Protein AF-0000000087714282 (afdb_homodimer)

Structure (mmCIF, N/CA/C/O backbone):
data_AF-000000008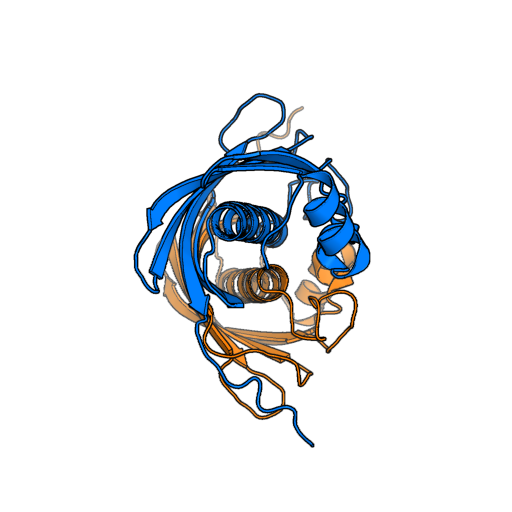7714282-model_v1
#
loop_
_entity.id
_entity.type
_entity.pdbx_description
1 polymer Esterase
#
loop_
_atom_site.group_PDB
_atom_site.id
_atom_site.type_symbol
_atom_site.label_atom_id
_atom_site.label_alt_id
_atom_site.label_comp_id
_atom_site.label_asym_id
_atom_site.label_entity_id
_atom_site.label_seq_id
_atom_site.pdbx_PDB_ins_code
_atom_site.Cartn_x
_atom_site.Cartn_y
_atom_site.Cartn_z
_atom_site.occupancy
_atom_site.B_iso_or_equiv
_atom_site.auth_seq_id
_atom_site.auth_comp_id
_atom_site.auth_asym_id
_atom_site.auth_atom_id
_atom_site.pdbx_PDB_model_num
ATOM 1 N N . MET A 1 1 ? -6.723 19.312 10.914 1 52.38 1 MET A N 1
ATOM 2 C CA . MET A 1 1 ? -5.867 19.172 12.094 1 52.38 1 MET A CA 1
ATOM 3 C C . MET A 1 1 ? -4.547 19.906 11.898 1 52.38 1 MET A C 1
ATOM 5 O O . MET A 1 1 ? -3.875 19.734 10.875 1 52.38 1 MET A O 1
ATOM 9 N N . ARG A 1 2 ? -4.453 21.094 12.344 1 63.44 2 ARG A N 1
ATOM 10 C CA . ARG A 1 2 ? -3.227 21.875 12.188 1 63.44 2 ARG A CA 1
ATOM 11 C C . ARG A 1 2 ? -2.154 21.406 13.164 1 63.44 2 ARG A C 1
ATOM 13 O O . ARG A 1 2 ? -2.348 21.484 14.383 1 63.44 2 ARG A O 1
ATOM 20 N N . PHE A 1 3 ? -1.241 20.656 12.672 1 72.88 3 PHE A N 1
ATOM 21 C CA . PHE A 1 3 ? -0.109 20.266 13.5 1 72.88 3 PHE A CA 1
ATOM 22 C C . PHE A 1 3 ? 0.862 21.422 13.68 1 72.88 3 PHE A C 1
ATOM 24 O O . PHE A 1 3 ? 1.108 22.188 12.742 1 72.88 3 PHE A O 1
ATOM 31 N N . GLN A 1 4 ? 1.255 21.688 14.891 1 73 4 GLN A N 1
ATOM 32 C CA . GLN A 1 4 ? 2.105 22.828 15.211 1 73 4 GLN A CA 1
ATOM 33 C C . GLN A 1 4 ? 3.578 22.5 15 1 73 4 GLN A C 1
ATOM 35 O O . GLN A 1 4 ? 4.41 23.391 14.836 1 73 4 GLN A O 1
ATOM 40 N N . SER A 1 5 ? 3.844 21.25 15.195 1 84 5 SER A N 1
ATOM 41 C CA . SER A 1 5 ? 5.238 20.844 15.062 1 84 5 SER A CA 1
ATOM 42 C C . SER A 1 5 ? 5.352 19.438 14.484 1 84 5 SER A C 1
ATOM 44 O O . SER A 1 5 ? 4.379 18.672 14.492 1 84 5 SER A O 1
ATOM 46 N N . LEU A 1 6 ? 6.559 19.203 13.961 1 90.44 6 LEU A N 1
ATOM 47 C CA . LEU A 1 6 ? 6.91 17.859 13.508 1 90.44 6 LEU A CA 1
ATOM 48 C C . LEU A 1 6 ? 6.703 16.844 14.609 1 90.44 6 LEU A C 1
ATOM 50 O O . LEU A 1 6 ? 6.184 15.75 14.367 1 90.44 6 LEU A O 1
ATOM 54 N N . HIS A 1 7 ? 7.031 17.219 15.781 1 91.56 7 HIS A N 1
ATOM 55 C CA . HIS A 1 7 ? 6.922 16.328 16.938 1 91.56 7 HIS A CA 1
ATOM 56 C C . HIS A 1 7 ? 5.465 15.984 17.219 1 91.56 7 HIS A C 1
ATOM 58 O O . HIS A 1 7 ? 5.152 14.852 17.578 1 91.56 7 HIS A O 1
ATOM 64 N N . GLU A 1 8 ? 4.621 16.906 17.062 1 91.75 8 GLU A N 1
ATOM 65 C CA . GLU A 1 8 ? 3.199 16.688 17.312 1 91.75 8 GLU A CA 1
ATOM 66 C C . GLU A 1 8 ? 2.619 15.664 16.344 1 91.75 8 GLU A C 1
ATOM 68 O O . GLU A 1 8 ? 1.896 14.75 16.75 1 91.75 8 GLU A O 1
ATOM 73 N N . ILE A 1 9 ? 3.008 15.812 15.102 1 93.75 9 ILE A N 1
ATOM 74 C CA . ILE A 1 9 ? 2.48 14.883 14.109 1 93.75 9 ILE A CA 1
ATOM 75 C C . ILE A 1 9 ? 3.096 13.5 14.328 1 93.75 9 ILE A C 1
ATOM 77 O O . ILE A 1 9 ? 2.406 12.484 14.219 1 93.75 9 ILE A O 1
ATOM 81 N N . GLN A 1 10 ? 4.316 13.461 14.648 1 96.62 10 GLN A N 1
ATOM 82 C CA . GLN A 1 10 ? 5 12.211 14.953 1 96.62 10 GLN A CA 1
ATOM 83 C C . GLN A 1 10 ? 4.293 11.461 16.078 1 96.62 10 GLN A C 1
ATOM 85 O O . GLN A 1 10 ? 3.969 10.281 15.945 1 96.62 10 GLN A O 1
ATOM 90 N N . SER A 1 11 ? 4.043 12.188 17.156 1 95.31 11 SER A N 1
ATOM 91 C CA . SER A 1 11 ? 3.396 11.586 18.328 1 95.31 11 SER A CA 1
ATOM 92 C C . SER A 1 11 ? 1.97 11.156 18 1 95.31 11 SER A C 1
ATOM 94 O O . SER A 1 11 ? 1.526 10.086 18.438 1 95.31 11 SER A O 1
ATOM 96 N N . TYR A 1 12 ? 1.342 12.031 17.281 1 94.31 12 TYR A N 1
ATOM 97 C CA . TYR A 1 12 ? -0.034 11.75 16.891 1 94.31 12 TYR A CA 1
ATOM 98 C C . TYR A 1 12 ? -0.126 10.438 16.125 1 94.31 12 TYR A C 1
ATOM 100 O O . TYR A 1 12 ? -0.95 9.578 16.453 1 94.31 12 TYR A O 1
ATOM 108 N N . LEU A 1 13 ? 0.752 10.234 15.172 1 96.44 13 LEU A N 1
ATOM 109 C CA . LEU A 1 13 ? 0.741 9.031 14.344 1 96.44 13 LEU A CA 1
ATOM 110 C C . LEU A 1 13 ? 1.25 7.824 15.133 1 96.44 13 LEU A C 1
ATOM 112 O O . LEU A 1 13 ? 0.664 6.742 15.062 1 96.44 13 LEU A O 1
ATOM 116 N N . GLU A 1 14 ? 2.256 8.008 15.891 1 96.25 14 GLU A N 1
ATOM 117 C CA . GLU A 1 14 ? 2.83 6.918 16.672 1 96.25 14 GLU A CA 1
ATOM 118 C C . GLU A 1 14 ? 1.824 6.371 17.688 1 96.25 14 GLU A C 1
ATOM 120 O O . GLU A 1 14 ? 1.733 5.16 17.891 1 96.25 14 GLU A O 1
ATOM 125 N N . GLU A 1 15 ? 1.079 7.219 18.219 1 94.56 15 GLU A N 1
ATOM 126 C CA . GLU A 1 15 ? 0.129 6.816 19.25 1 94.56 15 GLU A CA 1
ATOM 127 C C . GLU A 1 15 ? -1.16 6.281 18.641 1 94.56 15 GLU A C 1
ATOM 129 O O . GLU A 1 15 ? -1.765 5.348 19.172 1 94.56 15 GLU A O 1
ATOM 134 N N . GLY A 1 16 ? -1.522 6.824 17.547 1 94.94 16 GLY A N 1
ATOM 135 C CA . GLY A 1 16 ? -2.865 6.562 17.062 1 94.94 16 GLY A CA 1
ATOM 136 C C . GLY A 1 16 ? -2.895 5.566 15.914 1 94.94 16 GLY A C 1
ATOM 137 O O . GLY A 1 16 ? -3.959 5.062 15.547 1 94.94 16 GLY A O 1
ATOM 138 N N . ASP A 1 17 ? -1.75 5.266 15.367 1 97.69 17 ASP A N 1
ATOM 139 C CA . ASP A 1 17 ? -1.72 4.449 14.156 1 97.69 17 ASP A CA 1
ATOM 140 C C . ASP A 1 17 ? -0.774 3.26 14.32 1 97.69 17 ASP A C 1
ATOM 142 O O . ASP A 1 17 ? 0.441 3.402 14.18 1 97.69 17 ASP A O 1
ATOM 146 N N . PRO A 1 18 ? -1.291 2.049 14.531 1 98.12 18 PRO A N 1
ATOM 147 C CA . PRO A 1 18 ? -0.452 0.867 14.75 1 98.12 18 PRO A CA 1
ATOM 148 C C . PRO A 1 18 ? 0.45 0.56 13.555 1 98.12 18 PRO A C 1
ATOM 150 O O . PRO A 1 18 ? 1.56 0.051 13.727 1 98.12 18 PRO A O 1
ATOM 153 N N . VAL A 1 19 ? -0.007 0.844 12.383 1 98.5 19 VAL A N 1
ATOM 154 C CA . VAL A 1 19 ? 0.791 0.583 11.188 1 98.5 19 VAL A CA 1
ATOM 155 C C . VAL A 1 19 ? 2.018 1.493 11.18 1 98.5 19 VAL A C 1
ATOM 157 O O . VAL A 1 19 ? 3.131 1.041 10.906 1 98.5 19 VAL A O 1
ATOM 160 N N . PHE A 1 20 ? 1.812 2.74 11.477 1 98.69 20 PHE A N 1
ATOM 161 C CA . PHE A 1 20 ? 2.918 3.684 11.57 1 98.69 20 PHE A CA 1
ATOM 162 C C . PHE A 1 20 ? 3.938 3.223 12.602 1 98.69 20 PHE A C 1
ATOM 164 O O . PHE A 1 20 ? 5.145 3.293 12.367 1 98.69 20 PHE A O 1
ATOM 171 N N . ARG A 1 21 ? 3.453 2.727 13.688 1 97.75 21 ARG A N 1
ATOM 172 C CA . ARG A 1 21 ? 4.312 2.209 14.75 1 97.75 21 ARG A CA 1
ATOM 173 C C . ARG A 1 21 ? 5.082 0.98 14.281 1 97.75 21 ARG A C 1
ATOM 175 O O . ARG A 1 21 ? 6.281 0.852 14.539 1 97.75 21 ARG A O 1
ATOM 182 N N . MET A 1 22 ? 4.422 0.17 13.609 1 97.69 22 MET A N 1
ATOM 183 C CA . MET A 1 22 ? 5.047 -1.047 13.102 1 97.69 22 MET A CA 1
ATOM 184 C C . MET A 1 22 ? 6.203 -0.714 12.164 1 97.69 22 MET A C 1
ATOM 186 O O . MET A 1 22 ? 7.234 -1.384 12.18 1 97.69 22 MET A O 1
ATOM 190 N N . LEU A 1 23 ? 6.066 0.353 11.422 1 98.56 23 LEU A N 1
ATOM 191 C CA . LEU A 1 23 ? 7.098 0.766 10.477 1 98.56 23 LEU A CA 1
ATOM 192 C C . LEU A 1 23 ? 8.281 1.392 11.195 1 98.56 23 LEU A C 1
ATOM 194 O O . LEU A 1 23 ? 9.375 1.509 10.633 1 98.56 23 LEU A O 1
ATOM 198 N N . GLU A 1 24 ? 8.023 1.815 12.43 1 98.5 24 GLU A N 1
ATOM 199 C CA . GLU A 1 24 ? 9 2.615 13.164 1 98.5 24 GLU A CA 1
ATOM 200 C C . GLU A 1 24 ? 9.43 3.836 12.352 1 98.5 24 GLU A C 1
ATOM 202 O O . GLU A 1 24 ? 10.625 4.145 12.266 1 98.5 24 GLU A O 1
ATOM 207 N N . ALA A 1 25 ? 8.469 4.422 11.734 1 98.75 25 ALA A N 1
ATOM 208 C CA . ALA A 1 25 ? 8.695 5.566 10.852 1 98.75 25 ALA A CA 1
ATOM 209 C C . ALA A 1 25 ? 9.055 6.812 11.648 1 98.75 25 ALA A C 1
ATOM 211 O O . ALA A 1 25 ? 8.531 7.027 12.75 1 98.75 25 ALA A O 1
ATOM 212 N N . LYS A 1 26 ? 9.914 7.59 11.078 1 98.75 26 LYS A N 1
ATOM 213 C CA . LYS A 1 26 ? 10.289 8.883 11.641 1 98.75 26 LYS A CA 1
ATOM 214 C C . LYS A 1 26 ? 10.102 10 10.625 1 98.75 26 LYS A C 1
ATOM 216 O O . LYS A 1 26 ? 10.633 9.938 9.516 1 98.75 26 LYS A O 1
ATOM 221 N N . ILE A 1 27 ? 9.367 10.961 11.07 1 98.62 27 ILE A N 1
ATOM 222 C CA . ILE A 1 27 ? 9.25 12.156 10.242 1 98.62 27 ILE A CA 1
ATOM 223 C C . ILE A 1 27 ? 10.492 13.031 10.414 1 98.62 27 ILE A C 1
ATOM 225 O O . ILE A 1 27 ? 10.773 13.516 11.508 1 98.62 27 ILE A O 1
ATOM 229 N N . ARG A 1 28 ? 11.188 13.211 9.297 1 98.5 28 ARG A N 1
ATOM 230 C CA . ARG A 1 28 ? 12.461 13.922 9.359 1 98.5 28 ARG A CA 1
ATOM 231 C C . ARG A 1 28 ? 12.305 15.383 8.945 1 98.5 28 ARG A C 1
ATOM 233 O O . ARG A 1 28 ? 13.141 16.219 9.266 1 98.5 28 ARG A O 1
ATOM 240 N N . GLY A 1 29 ? 11.25 15.656 8.219 1 97.5 29 GLY A N 1
ATOM 241 C CA . GLY A 1 29 ? 10.992 17.016 7.781 1 97.5 29 GLY A CA 1
ATOM 242 C C . GLY A 1 29 ? 9.57 17.234 7.297 1 97.5 29 GLY A C 1
ATOM 243 O O . GLY A 1 29 ? 8.977 16.328 6.688 1 97.5 29 GLY A O 1
ATOM 244 N N . ILE A 1 30 ? 9.094 18.344 7.629 1 96.44 30 ILE A N 1
ATOM 245 C CA . ILE A 1 30 ? 7.801 18.812 7.137 1 96.44 30 ILE A CA 1
ATOM 246 C C . ILE A 1 30 ? 7.848 20.312 6.895 1 96.44 30 ILE A C 1
ATOM 248 O O . ILE A 1 30 ? 8.273 21.078 7.77 1 96.44 30 ILE A O 1
ATOM 252 N N . LYS A 1 31 ? 7.496 20.703 5.645 1 93.44 31 LYS A N 1
ATOM 253 C CA . LYS A 1 31 ? 7.469 22.141 5.363 1 93.44 31 LYS A CA 1
ATOM 254 C C . LYS A 1 31 ? 6.57 22.453 4.172 1 93.44 31 LYS A C 1
ATOM 256 O O . LYS A 1 31 ? 6.852 22.016 3.049 1 93.44 31 LYS A O 1
ATOM 261 N N . ASP A 1 32 ? 5.543 23.266 4.328 1 93.31 32 ASP A N 1
ATOM 262 C CA . ASP A 1 32 ? 4.656 23.875 3.336 1 93.31 32 ASP A CA 1
ATOM 263 C C . ASP A 1 32 ? 4.445 22.938 2.148 1 93.31 32 ASP A C 1
ATOM 265 O O . ASP A 1 32 ? 4.691 23.312 1.002 1 93.31 32 ASP A O 1
ATOM 269 N N . GLY A 1 33 ? 4.004 21.781 2.375 1 96.75 33 GLY A N 1
ATOM 270 C CA . GLY A 1 33 ? 3.613 20.875 1.299 1 96.75 33 GLY A CA 1
ATOM 271 C C . GLY A 1 33 ? 4.672 19.844 0.976 1 96.75 33 GLY A C 1
ATOM 272 O O . GLY A 1 33 ? 4.605 19.188 -0.063 1 96.75 33 GLY A O 1
ATOM 273 N N . GLU A 1 34 ? 5.68 19.797 1.807 1 98.19 34 GLU A N 1
ATOM 274 C CA . GLU A 1 34 ? 6.73 18.781 1.653 1 98.19 34 GLU A CA 1
ATOM 275 C C . GLU A 1 34 ? 6.914 17.984 2.938 1 98.19 34 GLU A C 1
ATOM 277 O O . GLU A 1 34 ? 6.77 18.516 4.039 1 98.19 34 GLU A O 1
ATOM 282 N N . ALA A 1 35 ? 7.223 16.688 2.74 1 98.56 35 ALA A N 1
ATOM 283 C CA . ALA A 1 35 ? 7.496 15.828 3.887 1 98.56 35 ALA A CA 1
ATOM 284 C C . ALA A 1 35 ? 8.578 14.805 3.559 1 98.56 35 ALA A C 1
ATOM 286 O O . ALA A 1 35 ? 8.719 14.391 2.406 1 98.56 35 ALA A O 1
ATOM 287 N N . VAL A 1 36 ? 9.352 14.5 4.574 1 98.88 36 VAL A N 1
ATOM 288 C CA . VAL A 1 36 ? 10.344 13.438 4.496 1 98.88 36 VAL A CA 1
ATOM 289 C C . VAL A 1 36 ? 10.141 12.453 5.645 1 98.88 36 VAL A C 1
ATOM 291 O O . VAL A 1 36 ? 10.117 12.844 6.812 1 98.88 36 VAL A O 1
ATOM 294 N N . VAL A 1 37 ? 9.977 11.188 5.309 1 98.88 37 VAL A N 1
ATOM 295 C CA . VAL A 1 37 ? 9.805 10.117 6.285 1 98.88 37 VAL A CA 1
ATOM 296 C C . VAL A 1 37 ? 10.906 9.07 6.105 1 98.88 37 VAL A C 1
ATOM 298 O O . VAL A 1 37 ? 11.242 8.703 4.977 1 98.88 37 VAL A O 1
ATOM 301 N N . GLU A 1 38 ? 11.469 8.703 7.184 1 98.94 38 GLU A N 1
ATOM 302 C CA . GLU A 1 38 ? 12.492 7.656 7.191 1 98.94 38 GLU A CA 1
ATOM 303 C C . GLU A 1 38 ? 11.984 6.391 7.871 1 98.94 38 GLU A C 1
ATOM 305 O O . GLU A 1 38 ? 11.328 6.457 8.914 1 98.94 38 GLU A O 1
ATOM 310 N N . VAL A 1 39 ? 12.273 5.258 7.262 1 98.94 39 VAL A N 1
ATOM 311 C CA . VAL A 1 39 ? 11.891 3.955 7.801 1 98.94 39 VAL A CA 1
ATOM 312 C C . VAL A 1 39 ? 13.109 3.035 7.836 1 98.94 39 VAL A C 1
ATOM 314 O O . VAL A 1 39 ? 13.828 2.904 6.84 1 98.94 39 VAL A O 1
ATOM 317 N N . PRO A 1 40 ? 13.367 2.406 8.961 1 98.88 40 PRO A N 1
ATOM 318 C CA . PRO A 1 40 ? 14.492 1.47 9.023 1 98.88 40 PRO A CA 1
ATOM 319 C C . PRO A 1 40 ? 14.211 0.165 8.281 1 98.88 40 PRO A C 1
ATOM 321 O O . PRO A 1 40 ? 13.055 -0.179 8.039 1 98.88 40 PRO A O 1
ATOM 324 N N . TYR A 1 41 ? 15.32 -0.461 7.84 1 98.56 41 TYR A N 1
ATOM 325 C CA . TYR A 1 41 ? 15.164 -1.839 7.391 1 98.56 41 TYR A CA 1
ATOM 326 C C . TYR A 1 41 ? 14.797 -2.756 8.547 1 98.56 41 TYR A C 1
ATOM 328 O O . TYR A 1 41 ? 15.445 -2.736 9.594 1 98.56 41 TYR A O 1
ATOM 336 N N . LYS A 1 42 ? 13.789 -3.533 8.336 1 97.56 42 LYS A N 1
ATOM 337 C CA . LYS A 1 42 ? 13.367 -4.574 9.273 1 97.56 42 LYS A CA 1
ATOM 338 C C . LYS A 1 42 ? 12.812 -5.789 8.531 1 97.56 42 LYS A C 1
ATOM 340 O O . LYS A 1 42 ? 12.062 -5.641 7.566 1 97.56 42 LYS A O 1
ATOM 345 N N . PHE A 1 43 ? 13.156 -6.887 9.047 1 97.25 43 PHE A N 1
ATOM 346 C CA . PHE A 1 43 ? 12.727 -8.141 8.43 1 97.25 43 PHE A CA 1
ATOM 347 C C . PHE A 1 43 ? 11.203 -8.203 8.344 1 97.25 43 PHE A C 1
ATOM 349 O O . PHE A 1 43 ? 10.656 -8.711 7.367 1 97.25 43 PHE A O 1
ATOM 356 N N . GLU A 1 44 ? 10.531 -7.605 9.297 1 97.56 44 GLU A N 1
ATOM 357 C CA . GLU A 1 44 ? 9.086 -7.707 9.453 1 97.56 44 GLU A CA 1
ATOM 358 C C . GLU A 1 44 ? 8.352 -7.035 8.297 1 97.56 44 GLU A C 1
ATOM 360 O O . GLU A 1 44 ? 7.156 -7.27 8.094 1 97.56 44 GLU A O 1
ATOM 365 N N . ILE A 1 45 ? 9.078 -6.176 7.574 1 98.38 45 ILE A N 1
ATOM 366 C CA . ILE A 1 45 ? 8.383 -5.457 6.508 1 98.38 45 ILE A CA 1
ATOM 367 C C . ILE A 1 45 ? 8.953 -5.879 5.152 1 98.38 45 ILE A C 1
ATOM 369 O O . ILE A 1 45 ? 8.828 -5.148 4.168 1 98.38 45 ILE A O 1
ATOM 373 N N . THR A 1 46 ? 9.617 -7.062 5.086 1 98.06 46 THR A N 1
ATOM 374 C CA . THR A 1 46 ? 10.211 -7.566 3.852 1 98.06 46 THR A CA 1
ATOM 375 C C . THR A 1 46 ? 9.398 -8.727 3.295 1 98.06 46 THR A C 1
ATOM 377 O O . THR A 1 46 ? 8.492 -9.242 3.967 1 98.06 46 THR A O 1
ATOM 380 N N . ARG A 1 47 ? 9.633 -9.008 2.068 1 96 47 ARG A N 1
ATOM 381 C CA . ARG A 1 47 ? 9.195 -10.258 1.449 1 96 47 ARG A CA 1
ATOM 382 C C . ARG A 1 47 ? 10.352 -11.25 1.348 1 96 47 ARG A C 1
ATOM 384 O O . ARG A 1 47 ? 11.445 -10.992 1.849 1 96 47 ARG A O 1
ATOM 391 N N . ARG A 1 48 ? 10.039 -12.422 0.851 1 90.88 48 ARG A N 1
ATOM 392 C CA . ARG A 1 48 ? 11.062 -13.453 0.689 1 90.88 48 ARG A CA 1
ATOM 393 C C . ARG A 1 48 ? 12.289 -12.898 -0.02 1 90.88 48 ARG A C 1
ATOM 395 O O . ARG A 1 48 ? 12.172 -12.164 -1 1 90.88 48 ARG A O 1
ATOM 402 N N . GLY A 1 49 ? 13.469 -13.188 0.483 1 92.75 49 GLY A N 1
ATOM 403 C CA . GLY A 1 49 ? 14.711 -12.695 -0.079 1 92.75 49 GLY A CA 1
ATOM 404 C C . GLY A 1 49 ? 15.211 -11.438 0.601 1 92.75 49 GLY A C 1
ATOM 405 O O . GLY A 1 49 ? 16.281 -10.922 0.263 1 92.75 49 GLY A O 1
ATOM 406 N N . GLY A 1 50 ? 14.445 -10.938 1.513 1 96.06 50 GLY A N 1
ATOM 407 C CA . GLY A 1 50 ? 14.898 -9.805 2.301 1 96.06 50 GLY A CA 1
ATOM 408 C C . GLY A 1 50 ? 14.695 -8.477 1.601 1 96.06 50 GLY A C 1
ATOM 409 O O . GLY A 1 50 ? 15.305 -7.473 1.97 1 96.06 50 GLY A O 1
ATOM 410 N N . VAL A 1 51 ? 13.891 -8.531 0.607 1 97.25 51 VAL A N 1
ATOM 411 C CA . VAL A 1 51 ? 13.562 -7.309 -0.125 1 97.25 51 VAL A CA 1
ATOM 412 C C . VAL A 1 51 ? 12.336 -6.648 0.491 1 97.25 51 VAL A C 1
ATOM 414 O O . VAL A 1 51 ? 11.422 -7.332 0.962 1 97.25 51 VAL A O 1
ATOM 417 N N . LEU A 1 52 ? 12.344 -5.309 0.499 1 98.38 52 LEU A N 1
ATOM 418 C CA . LEU A 1 52 ? 11.188 -4.602 1.042 1 98.38 52 LEU A CA 1
ATOM 419 C C . LEU A 1 52 ? 9.906 -5.035 0.337 1 98.38 52 LEU A C 1
ATOM 421 O O . LEU A 1 52 ? 9.883 -5.16 -0.89 1 98.38 52 LEU A O 1
ATOM 425 N N . ASN A 1 53 ? 8.906 -5.301 1.083 1 98.56 53 ASN A N 1
ATOM 426 C CA . ASN A 1 53 ? 7.602 -5.703 0.566 1 98.56 53 ASN A CA 1
ATOM 427 C C . ASN A 1 53 ? 6.938 -4.578 -0.219 1 98.56 53 ASN A C 1
ATOM 429 O O . ASN A 1 53 ? 6.949 -3.422 0.213 1 98.56 53 ASN A O 1
ATOM 433 N N . GLY A 1 54 ? 6.348 -4.871 -1.361 1 98.56 54 GLY A N 1
ATOM 434 C CA . GLY A 1 54 ? 5.703 -3.863 -2.188 1 98.56 54 GLY A CA 1
ATOM 435 C C . GLY A 1 54 ? 4.594 -3.123 -1.467 1 98.56 54 GLY A C 1
ATOM 436 O O . GLY A 1 54 ? 4.445 -1.909 -1.625 1 98.56 54 GLY A O 1
ATOM 437 N N . GLY A 1 55 ? 3.797 -3.84 -0.735 1 98.75 55 GLY A N 1
ATOM 438 C CA . GLY A 1 55 ? 2.754 -3.223 0.068 1 98.75 55 GLY A CA 1
ATOM 439 C C . GLY A 1 55 ? 3.293 -2.252 1.103 1 98.75 55 GLY A C 1
ATOM 440 O O . GLY A 1 55 ? 2.703 -1.196 1.337 1 98.75 55 GLY A O 1
ATOM 441 N N . MET A 1 56 ? 4.402 -2.598 1.672 1 98.81 56 MET A N 1
ATOM 442 C CA . MET A 1 56 ? 5.012 -1.719 2.666 1 98.81 56 MET A CA 1
ATOM 443 C C . MET A 1 56 ? 5.582 -0.467 2.008 1 98.81 56 MET A C 1
ATOM 445 O O . MET A 1 56 ? 5.512 0.625 2.574 1 98.81 56 MET A O 1
ATOM 449 N N . ILE A 1 57 ? 6.137 -0.666 0.807 1 98.94 57 ILE A N 1
ATOM 450 C CA . ILE A 1 57 ? 6.578 0.489 0.033 1 98.94 57 ILE A CA 1
ATOM 451 C C . ILE A 1 57 ? 5.41 1.449 -0.176 1 98.94 57 ILE A C 1
ATOM 453 O O . ILE A 1 57 ? 5.52 2.641 0.122 1 98.94 57 ILE A O 1
ATOM 457 N N . MET A 1 58 ? 4.305 0.96 -0.588 1 98.94 58 MET A N 1
ATOM 458 C CA . MET A 1 58 ? 3.125 1.784 -0.838 1 98.94 58 MET A CA 1
ATOM 459 C C . MET A 1 58 ? 2.613 2.408 0.456 1 98.94 58 MET A C 1
ATOM 461 O O . MET A 1 58 ? 2.143 3.547 0.458 1 98.94 58 MET A O 1
ATOM 465 N N . THR A 1 59 ? 2.691 1.671 1.526 1 98.94 59 THR A N 1
ATOM 466 C CA . THR A 1 59 ? 2.266 2.156 2.834 1 98.94 59 THR A CA 1
ATOM 467 C C . THR A 1 59 ? 3.1 3.361 3.262 1 98.94 59 THR A C 1
ATOM 469 O O . THR A 1 59 ? 2.553 4.387 3.676 1 98.94 59 THR A O 1
ATOM 472 N N . ILE A 1 60 ? 4.418 3.252 3.133 1 98.94 60 ILE A N 1
ATOM 473 C CA . ILE A 1 60 ? 5.332 4.34 3.467 1 98.94 60 ILE A CA 1
ATOM 474 C C . ILE A 1 60 ? 4.996 5.57 2.625 1 98.94 60 ILE A C 1
ATOM 476 O O . ILE A 1 60 ? 4.914 6.684 3.148 1 98.94 60 ILE A O 1
ATOM 480 N N . MET A 1 61 ? 4.746 5.316 1.373 1 98.94 61 MET A N 1
ATOM 481 C CA . MET A 1 61 ? 4.457 6.41 0.449 1 98.94 61 MET A CA 1
ATOM 482 C C . MET A 1 61 ? 3.123 7.066 0.786 1 98.94 61 MET A C 1
ATOM 484 O O . MET A 1 61 ? 3.002 8.289 0.741 1 98.94 61 MET A O 1
ATOM 488 N N . ASP A 1 62 ? 2.135 6.289 1.137 1 98.94 62 ASP A N 1
ATOM 489 C CA . ASP A 1 62 ? 0.835 6.812 1.546 1 98.94 62 ASP A CA 1
ATOM 490 C C . ASP A 1 62 ? 0.968 7.723 2.764 1 98.94 62 ASP A C 1
ATOM 492 O O . ASP A 1 62 ? 0.439 8.836 2.775 1 98.94 62 ASP A O 1
ATOM 496 N N . PHE A 1 63 ? 1.704 7.281 3.766 1 98.81 63 PHE A N 1
ATOM 497 C CA . PHE A 1 63 ? 1.931 8.102 4.949 1 98.81 63 PHE A CA 1
ATOM 498 C C . PHE A 1 63 ? 2.609 9.414 4.578 1 98.81 63 PHE A C 1
ATOM 500 O O . PHE A 1 63 ? 2.182 10.484 5.008 1 98.81 63 PHE A O 1
ATOM 507 N N . THR A 1 64 ? 3.627 9.312 3.781 1 98.88 64 THR A N 1
ATOM 508 C CA . THR A 1 64 ? 4.438 10.484 3.465 1 98.88 64 THR A CA 1
ATOM 509 C C . THR A 1 64 ? 3.619 11.516 2.688 1 98.88 64 THR A C 1
ATOM 511 O O . THR A 1 64 ? 3.684 12.711 2.975 1 98.88 64 THR A O 1
ATOM 514 N N . GLY A 1 65 ? 2.859 11.016 1.741 1 98.81 65 GLY A N 1
ATOM 515 C CA . GLY A 1 65 ? 1.962 11.906 1.028 1 98.81 65 GLY A CA 1
ATOM 516 C C . GLY A 1 65 ? 0.943 12.578 1.933 1 98.81 65 GLY A C 1
ATOM 517 O O . GLY A 1 65 ? 0.723 13.789 1.84 1 98.81 65 GLY A O 1
ATOM 518 N N . GLY A 1 66 ? 0.314 11.766 2.791 1 98 66 GLY A N 1
ATOM 519 C CA . GLY A 1 66 ? -0.647 12.312 3.736 1 98 66 GLY A CA 1
ATOM 520 C C . GLY A 1 66 ? -0.055 13.367 4.648 1 98 66 GLY A C 1
ATOM 521 O O . GLY A 1 66 ? -0.71 14.367 4.957 1 98 66 GLY A O 1
ATOM 522 N N . ILE A 1 67 ? 1.179 13.141 5.078 1 97.94 67 ILE A N 1
ATOM 523 C CA . ILE A 1 67 ? 1.859 14.078 5.965 1 97.94 67 ILE A CA 1
ATOM 524 C C . ILE A 1 67 ? 2.137 15.383 5.223 1 97.94 67 ILE A C 1
ATOM 526 O O . ILE A 1 67 ? 1.981 16.469 5.781 1 97.94 67 ILE A O 1
ATOM 530 N N . ALA A 1 68 ? 2.561 15.312 3.963 1 98.12 68 ALA A N 1
ATOM 531 C CA . ALA A 1 68 ? 2.764 16.516 3.16 1 98.12 68 ALA A CA 1
ATOM 532 C C . ALA A 1 68 ? 1.475 17.328 3.049 1 98.12 68 ALA A C 1
ATOM 534 O O . ALA A 1 68 ? 1.483 18.547 3.227 1 98.12 68 ALA A O 1
ATOM 535 N N . VAL A 1 69 ? 0.38 16.656 2.826 1 97.88 69 VAL A N 1
ATOM 536 C CA . VAL A 1 69 ? -0.91 17.328 2.678 1 97.88 69 VAL A CA 1
ATOM 537 C C . VAL A 1 69 ? -1.33 17.953 4.008 1 97.88 69 VAL A C 1
ATOM 539 O O . VAL A 1 69 ? -1.851 19.062 4.047 1 97.88 69 VAL A O 1
ATOM 542 N N . ALA A 1 70 ? -1.066 17.219 5.047 1 96.25 70 ALA A N 1
ATOM 543 C CA . ALA A 1 70 ? -1.421 17.719 6.375 1 96.25 70 ALA A CA 1
ATOM 544 C C . ALA A 1 70 ? -0.732 19.047 6.664 1 96.25 70 ALA A C 1
ATOM 546 O O . ALA A 1 70 ? -1.282 19.891 7.367 1 96.25 70 ALA A O 1
ATOM 547 N N . SER A 1 71 ? 0.429 19.266 6.105 1 95.38 71 SER A N 1
ATOM 548 C CA . SER A 1 71 ? 1.218 20.453 6.379 1 95.38 71 SER A CA 1
ATOM 549 C C . SER A 1 71 ? 0.557 21.703 5.797 1 95.38 71 SER A C 1
ATOM 551 O O . SER A 1 71 ? 0.869 22.828 6.199 1 95.38 71 SER A O 1
ATOM 553 N N . ILE A 1 72 ? -0.394 21.5 4.879 1 94.81 72 ILE A N 1
ATOM 554 C CA . ILE A 1 72 ? -0.995 22.672 4.25 1 94.81 72 ILE A CA 1
ATOM 555 C C . ILE A 1 72 ? -2.516 22.578 4.336 1 94.81 72 ILE A C 1
ATOM 557 O O . ILE A 1 72 ? -3.229 23.359 3.697 1 94.81 72 ILE A O 1
ATOM 561 N N . ASN A 1 73 ? -2.988 21.531 4.965 1 95.25 73 ASN A N 1
ATOM 562 C CA . ASN A 1 73 ? -4.43 21.312 5.043 1 95.25 73 ASN A CA 1
ATOM 563 C C . ASN A 1 73 ? -5.125 22.438 5.816 1 95.25 73 ASN A C 1
ATOM 565 O O . ASN A 1 73 ? -4.859 22.625 7.004 1 95.25 73 ASN A O 1
ATOM 569 N N . ASP A 1 74 ? -5.992 23.125 5.211 1 94.19 74 ASP A N 1
ATOM 570 C CA . ASP A 1 74 ? -6.73 24.219 5.844 1 94.19 74 ASP A CA 1
ATOM 571 C C . ASP A 1 74 ? -8.188 23.828 6.09 1 94.19 74 ASP A C 1
ATOM 573 O O . ASP A 1 74 ? -9.031 24.688 6.332 1 94.19 74 ASP A O 1
ATOM 577 N N . GLY A 1 75 ? -8.406 22.531 5.945 1 94.25 75 GLY A N 1
ATOM 578 C CA . GLY A 1 75 ? -9.711 21.969 6.25 1 94.25 75 GLY A CA 1
ATOM 579 C C . GLY A 1 75 ? -9.734 21.172 7.531 1 94.25 75 GLY A C 1
ATOM 580 O O . GLY A 1 75 ? -8.938 21.406 8.438 1 94.25 75 GLY A O 1
ATOM 581 N N . ASP A 1 76 ? -10.797 20.25 7.688 1 93.25 76 ASP A N 1
ATOM 582 C CA . ASP A 1 76 ? -11.055 19.562 8.945 1 93.25 76 ASP A CA 1
ATOM 583 C C . ASP A 1 76 ? -10.367 18.203 8.977 1 93.25 76 ASP A C 1
ATOM 585 O O . ASP A 1 76 ? -10 17.703 10.047 1 93.25 76 ASP A O 1
ATOM 589 N N . ASP A 1 77 ? -10.305 17.641 7.816 1 94.5 77 ASP A N 1
ATOM 590 C CA . ASP A 1 77 ? -9.734 16.297 7.672 1 94.5 77 ASP A CA 1
ATOM 591 C C . ASP A 1 77 ? -9.25 16.062 6.246 1 94.5 77 ASP A C 1
ATOM 593 O O . ASP A 1 77 ? -9.383 16.922 5.383 1 94.5 77 ASP A O 1
ATOM 597 N N . GLN A 1 78 ? -8.586 14.977 6.074 1 96.88 78 GLN A N 1
ATOM 598 C CA . GLN A 1 78 ? -8.141 14.602 4.738 1 96.88 78 GLN A CA 1
ATOM 599 C C . GLN A 1 78 ? -8.195 13.086 4.543 1 96.88 78 GLN A C 1
ATOM 601 O O . GLN A 1 78 ? -8.156 12.328 5.512 1 96.88 78 GLN A O 1
ATOM 606 N N . VAL A 1 79 ? -8.375 12.648 3.254 1 97.31 79 VAL A N 1
ATOM 607 C CA . VAL A 1 79 ? -8.383 11.234 2.908 1 97.31 79 VAL A CA 1
ATOM 608 C C . VAL A 1 79 ? -7.633 11.016 1.596 1 97.31 79 VAL A C 1
ATOM 610 O O . VAL A 1 79 ? -7.629 11.891 0.725 1 97.31 79 VAL A O 1
ATOM 613 N N . THR A 1 80 ? -6.941 9.906 1.528 1 98.56 80 THR A N 1
ATOM 614 C CA . THR A 1 80 ? -6.363 9.508 0.25 1 98.56 80 THR A CA 1
ATOM 615 C C . THR A 1 80 ? -7.449 9.094 -0.734 1 98.56 80 THR A C 1
ATOM 617 O O . THR A 1 80 ? -8.281 8.234 -0.423 1 98.56 80 THR A O 1
ATOM 620 N N . GLN A 1 81 ? -7.445 9.703 -1.858 1 98.81 81 GLN A N 1
ATOM 621 C CA . GLN A 1 81 ? -8.406 9.344 -2.895 1 98.81 81 GLN A CA 1
ATOM 622 C C . GLN A 1 81 ? -7.836 8.273 -3.828 1 98.81 81 GLN A C 1
ATOM 624 O O . GLN A 1 81 ? -8.531 7.332 -4.199 1 98.81 81 GLN A O 1
ATOM 629 N N . GLU A 1 82 ? -6.648 8.508 -4.223 1 98.94 82 GLU A N 1
ATOM 630 C CA . GLU A 1 82 ? -5.965 7.527 -5.062 1 98.94 82 GLU A CA 1
ATOM 631 C C . GLU A 1 82 ? -4.449 7.664 -4.941 1 98.94 82 GLU A C 1
ATOM 633 O O . GLU A 1 82 ? -3.938 8.734 -4.602 1 98.94 82 GLU A O 1
ATOM 638 N N . LEU A 1 83 ? -3.771 6.605 -5.18 1 98.94 83 LEU A N 1
ATOM 639 C CA . LEU A 1 83 ? -2.316 6.535 -5.199 1 98.94 83 LEU A CA 1
ATOM 640 C C . LEU A 1 83 ? -1.835 5.512 -6.227 1 98.94 83 LEU A C 1
ATOM 642 O O . LEU A 1 83 ? -2.281 4.363 -6.219 1 98.94 83 LEU A O 1
ATOM 646 N N . LYS A 1 84 ? -0.997 5.992 -7.109 1 98.94 84 LYS A N 1
ATOM 647 C CA . LYS A 1 84 ? -0.312 5.113 -8.055 1 98.94 84 LYS A CA 1
ATOM 648 C C . LYS A 1 84 ? 1.178 5.02 -7.738 1 98.94 84 LYS A C 1
ATOM 650 O O . LYS A 1 84 ? 1.837 6.039 -7.52 1 98.94 84 LYS A O 1
ATOM 655 N N . VAL A 1 85 ? 1.638 3.803 -7.703 1 98.94 85 VAL A N 1
ATOM 656 C CA . VAL A 1 85 ? 3.051 3.574 -7.418 1 98.94 85 VAL A CA 1
ATOM 657 C C . VAL A 1 85 ? 3.682 2.764 -8.547 1 98.94 85 VAL A C 1
ATOM 659 O O . VAL A 1 85 ? 3.115 1.763 -8.992 1 98.94 85 VAL A O 1
ATOM 662 N N . ASN A 1 86 ? 4.77 3.227 -9.016 1 98.94 86 ASN A N 1
ATOM 663 C CA . ASN A 1 86 ? 5.652 2.479 -9.906 1 98.94 86 ASN A CA 1
ATOM 664 C C . ASN A 1 86 ? 6.867 1.937 -9.156 1 98.94 86 ASN A C 1
ATOM 666 O O . ASN A 1 86 ? 7.609 2.697 -8.531 1 98.94 86 ASN A O 1
ATOM 670 N N . PHE A 1 87 ? 6.953 0.642 -9.234 1 98.88 87 PHE A N 1
ATOM 671 C CA . PHE A 1 87 ? 8.094 -0.015 -8.609 1 98.88 87 PHE A CA 1
ATOM 672 C C . PHE A 1 87 ? 9.258 -0.118 -9.578 1 98.88 87 PHE A C 1
ATOM 674 O O . PHE A 1 87 ? 9.148 -0.754 -10.633 1 98.88 87 PHE A O 1
ATOM 681 N N . LEU A 1 88 ? 10.414 0.449 -9.172 1 98.75 88 LEU A N 1
ATOM 682 C CA . LEU A 1 88 ? 11.492 0.63 -10.133 1 98.75 88 LEU A CA 1
ATOM 683 C C . LEU A 1 88 ? 12.648 -0.33 -9.852 1 98.75 88 LEU A C 1
ATOM 685 O O . LEU A 1 88 ? 13.25 -0.873 -10.781 1 98.75 88 LEU A O 1
ATOM 689 N N . GLU A 1 89 ? 12.969 -0.472 -8.562 1 98 89 GLU A N 1
ATOM 690 C CA . GLU A 1 89 ? 14.086 -1.318 -8.148 1 98 89 GLU A CA 1
ATOM 691 C C . GLU A 1 89 ? 13.789 -2.008 -6.82 1 98 89 GLU A C 1
ATOM 693 O O . GLU A 1 89 ? 13.109 -1.441 -5.957 1 98 89 GLU A O 1
ATOM 698 N N . PRO A 1 90 ? 14.328 -3.246 -6.715 1 97.44 90 PRO A N 1
ATOM 699 C CA . PRO A 1 90 ? 14.234 -3.846 -5.379 1 97.44 90 PRO A CA 1
ATOM 700 C C . PRO A 1 90 ? 14.969 -3.035 -4.316 1 97.44 90 PRO A C 1
ATOM 702 O O . PRO A 1 90 ? 16.016 -2.449 -4.598 1 97.44 90 PRO A O 1
ATOM 705 N N . MET A 1 91 ? 14.391 -2.998 -3.123 1 97.69 91 MET A N 1
ATOM 706 C CA . MET A 1 91 ? 14.977 -2.209 -2.041 1 97.69 91 MET A CA 1
ATOM 707 C C . MET A 1 91 ? 15.297 -3.088 -0.838 1 97.69 91 MET A C 1
ATOM 709 O O . MET A 1 91 ? 14.414 -3.74 -0.284 1 97.69 91 MET A O 1
ATOM 713 N N . TYR A 1 92 ? 16.594 -3.105 -0.459 1 96.88 92 TYR A N 1
ATOM 714 C CA . TYR A 1 92 ? 16.984 -3.932 0.679 1 96.88 92 TYR A CA 1
ATOM 715 C C . TYR A 1 92 ? 18.062 -3.25 1.505 1 96.88 92 TYR A C 1
ATOM 717 O O . TYR A 1 92 ? 18.531 -3.799 2.506 1 96.88 92 TYR A O 1
ATOM 725 N N . LYS A 1 93 ? 18.453 -2.045 1.127 1 97.44 93 LYS A N 1
ATOM 726 C CA . LYS A 1 93 ? 19.438 -1.277 1.876 1 97.44 93 LYS A CA 1
ATOM 727 C C . LYS A 1 93 ? 18.781 -0.132 2.641 1 97.44 93 LYS A C 1
ATOM 729 O O . LYS A 1 93 ? 18.609 0.962 2.1 1 97.44 93 LYS A O 1
ATOM 734 N N . GLY A 1 94 ? 18.5 -0.313 3.877 1 97.31 94 GLY A N 1
ATOM 735 C CA . GLY A 1 94 ? 17.922 0.72 4.723 1 97.31 94 GLY A CA 1
ATOM 736 C C . GLY A 1 94 ? 18.969 1.627 5.352 1 97.31 94 GLY A C 1
ATOM 737 O O . GLY A 1 94 ? 20.172 1.38 5.23 1 97.31 94 GLY A O 1
ATOM 738 N N . PRO A 1 95 ? 18.609 2.65 5.984 1 98.75 95 PRO A N 1
ATOM 739 C CA . PRO A 1 95 ? 17.219 3.105 6.066 1 98.75 95 PRO A CA 1
ATOM 740 C C . PRO A 1 95 ? 16.688 3.643 4.738 1 98.75 95 PRO A C 1
ATOM 742 O O . PRO A 1 95 ? 17.469 3.951 3.84 1 98.75 95 PRO A O 1
ATOM 745 N N . PHE A 1 96 ? 15.367 3.656 4.605 1 98.94 96 PHE A N 1
ATOM 746 C CA . PHE A 1 96 ? 14.688 4.145 3.408 1 98.94 96 PHE A CA 1
ATOM 747 C C . PHE A 1 96 ? 14.133 5.547 3.637 1 98.94 96 PHE A C 1
ATOM 749 O O . PHE A 1 96 ? 13.609 5.844 4.711 1 98.94 96 PHE A O 1
ATOM 756 N N . SER A 1 97 ? 14.273 6.398 2.641 1 98.94 97 SER A N 1
ATOM 757 C CA . SER A 1 97 ? 13.805 7.773 2.719 1 98.94 97 SER A CA 1
ATOM 758 C C . SER A 1 97 ? 12.695 8.039 1.701 1 98.94 97 SER A C 1
ATOM 760 O O . SER A 1 97 ? 12.906 7.879 0.497 1 98.94 97 SER A O 1
ATOM 762 N N . CYS A 1 98 ? 11.609 8.414 2.217 1 98.94 98 CYS A N 1
ATOM 763 C CA . CYS A 1 98 ? 10.477 8.75 1.365 1 98.94 98 CYS A CA 1
ATOM 764 C C . CYS A 1 98 ? 10.211 10.25 1.383 1 98.94 98 CYS A C 1
ATOM 766 O O . CYS A 1 98 ? 10.086 10.852 2.453 1 98.94 98 CYS A O 1
ATOM 768 N N . ARG A 1 99 ? 10.109 10.828 0.204 1 98.94 99 ARG A N 1
ATOM 769 C CA . ARG A 1 99 ? 9.859 12.258 0.071 1 98.94 99 ARG A CA 1
ATOM 770 C C . ARG A 1 99 ? 8.586 12.516 -0.723 1 98.94 99 ARG A C 1
ATOM 772 O O . ARG A 1 99 ? 8.352 11.883 -1.755 1 98.94 99 ARG A O 1
ATOM 779 N N . ALA A 1 100 ? 7.828 13.406 -0.226 1 98.94 100 ALA A N 1
ATOM 780 C CA . ALA A 1 100 ? 6.602 13.82 -0.898 1 98.94 100 ALA A CA 1
ATOM 781 C C . ALA A 1 100 ? 6.562 15.328 -1.088 1 98.94 100 ALA A C 1
ATOM 783 O O . ALA A 1 100 ? 7.023 16.078 -0.223 1 98.94 100 ALA A O 1
ATOM 784 N N . SER A 1 101 ? 6.047 15.719 -2.238 1 98.88 101 SER A N 1
ATOM 785 C CA . SER A 1 101 ? 5.867 17.141 -2.527 1 98.88 101 SER A CA 1
ATOM 786 C C . SER A 1 101 ? 4.543 17.391 -3.24 1 98.88 101 SER A C 1
ATOM 788 O O . SER A 1 101 ? 4.172 16.656 -4.152 1 98.88 101 SER A O 1
ATOM 790 N N . ILE A 1 102 ? 3.947 18.391 -2.844 1 98.81 102 ILE A N 1
ATOM 791 C CA . ILE A 1 102 ? 2.678 18.766 -3.463 1 98.81 102 ILE A CA 1
ATOM 792 C C . ILE A 1 102 ? 2.936 19.406 -4.82 1 98.81 102 ILE A C 1
ATOM 794 O O . ILE A 1 102 ? 3.711 20.359 -4.918 1 98.81 102 ILE A O 1
ATOM 798 N N . LEU A 1 103 ? 2.26 18.922 -5.781 1 98.81 103 LEU A N 1
ATOM 799 C CA . LEU A 1 103 ? 2.338 19.484 -7.125 1 98.81 103 LEU A CA 1
ATOM 800 C C . LEU A 1 103 ? 1.283 20.578 -7.316 1 98.81 103 LEU A C 1
ATOM 802 O O . LEU A 1 103 ? 1.536 21.578 -7.98 1 98.81 103 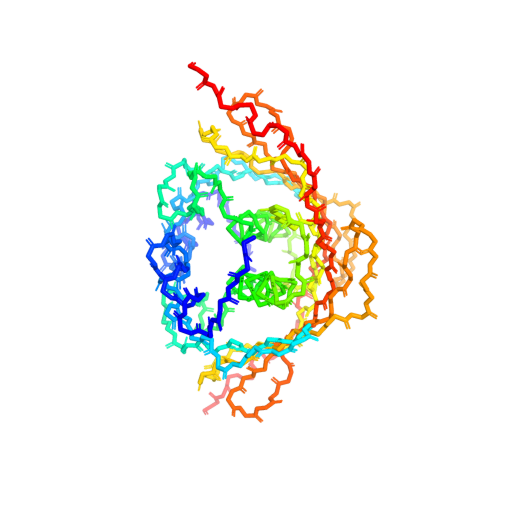LEU A O 1
ATOM 806 N N . ARG A 1 104 ? 0.161 20.344 -6.699 1 98.62 104 ARG A N 1
ATOM 807 C CA . ARG A 1 104 ? -0.965 21.25 -6.84 1 98.62 104 ARG A CA 1
ATOM 808 C C . ARG A 1 104 ? -1.936 21.109 -5.672 1 98.62 104 ARG A C 1
ATOM 810 O O . ARG A 1 104 ? -2.355 20 -5.34 1 98.62 104 ARG A O 1
ATOM 817 N N . LYS A 1 105 ? -2.211 22.172 -5.18 1 98.38 105 LYS A N 1
ATOM 818 C CA . LYS A 1 105 ? -3.242 22.234 -4.148 1 98.38 105 LYS A CA 1
ATOM 819 C C . LYS A 1 105 ? -4.516 22.891 -4.676 1 98.38 105 LYS A C 1
ATOM 821 O O . LYS A 1 105 ? -4.543 24.094 -4.91 1 98.38 105 LYS A O 1
ATOM 826 N N . GLY A 1 106 ? -5.488 22.109 -4.852 1 97.81 106 GLY A N 1
ATOM 827 C CA . GLY A 1 106 ? -6.812 22.656 -5.105 1 97.81 106 GLY A CA 1
ATOM 828 C C . GLY A 1 106 ? -7.613 22.891 -3.836 1 97.81 106 GLY A C 1
ATOM 829 O O . GLY A 1 106 ? -7.078 22.781 -2.73 1 97.81 106 GLY A O 1
ATOM 830 N N . TYR A 1 107 ? -8.891 23.281 -4.078 1 97 107 TYR A N 1
ATOM 831 C CA . TYR A 1 107 ? -9.766 23.5 -2.934 1 97 107 TYR A CA 1
ATOM 832 C C . TYR A 1 107 ? -10.047 22.188 -2.215 1 97 107 TYR A C 1
ATOM 834 O O . TYR A 1 107 ? -10 22.125 -0.985 1 97 107 TYR A O 1
ATOM 842 N N . THR A 1 108 ? -10.297 21.188 -2.959 1 97.44 108 THR A N 1
ATOM 843 C CA . THR A 1 108 ? -10.594 19.859 -2.41 1 97.44 108 THR A CA 1
ATOM 844 C C . THR A 1 108 ? -9.469 18.875 -2.713 1 97.44 108 THR A C 1
ATOM 846 O O . THR A 1 108 ? -8.969 18.203 -1.811 1 97.44 108 THR A O 1
ATOM 849 N N . ALA A 1 109 ? -9.031 18.922 -3.99 1 98.69 109 ALA A N 1
ATOM 850 C CA . ALA A 1 109 ? -8.078 17.906 -4.445 1 98.69 109 ALA A CA 1
ATOM 851 C C . ALA A 1 109 ? -6.648 18.422 -4.363 1 98.69 109 ALA A C 1
ATOM 853 O O . ALA A 1 109 ? -6.34 19.516 -4.852 1 98.69 109 ALA A O 1
ATOM 854 N N . VAL A 1 110 ? -5.793 17.609 -3.762 1 98.88 110 VAL A N 1
ATOM 855 C CA . VAL A 1 110 ? -4.367 17.906 -3.666 1 98.88 110 VAL A CA 1
ATOM 856 C C . VAL A 1 110 ? -3.566 16.812 -4.367 1 98.88 110 VAL A C 1
ATOM 858 O O . VAL A 1 110 ? -3.721 15.625 -4.062 1 98.88 110 VAL A O 1
ATOM 861 N N . ILE A 1 111 ? -2.67 17.203 -5.309 1 98.94 111 ILE A N 1
ATOM 862 C CA . ILE A 1 111 ? -1.854 16.25 -6.055 1 98.94 111 ILE A CA 1
ATOM 863 C C . ILE A 1 111 ? -0.45 16.203 -5.457 1 98.94 111 ILE A C 1
ATOM 865 O O . ILE A 1 111 ? 0.19 17.234 -5.262 1 98.94 111 ILE A O 1
ATOM 869 N N . VAL A 1 112 ? -0.007 15.008 -5.188 1 98.94 112 VAL A N 1
ATOM 870 C CA . VAL A 1 112 ? 1.248 14.836 -4.465 1 98.94 112 VAL A CA 1
ATOM 871 C C . VAL A 1 112 ? 2.178 13.914 -5.25 1 98.94 112 VAL A C 1
ATOM 873 O O . VAL A 1 112 ? 1.772 12.836 -5.68 1 98.94 112 VAL A O 1
ATOM 876 N N . ASP A 1 113 ? 3.402 14.398 -5.441 1 98.94 113 ASP A N 1
ATOM 877 C CA . ASP A 1 113 ? 4.492 13.594 -5.992 1 98.94 113 ASP A CA 1
ATOM 878 C C . ASP A 1 113 ? 5.305 12.938 -4.883 1 98.94 113 ASP A C 1
ATOM 880 O O . ASP A 1 113 ? 5.598 13.562 -3.863 1 98.94 113 ASP A O 1
ATOM 884 N N . ILE A 1 114 ? 5.629 11.617 -5.039 1 98.94 114 ILE A N 1
ATOM 885 C CA . ILE A 1 114 ? 6.27 10.891 -3.947 1 98.94 114 ILE A CA 1
ATOM 886 C C . ILE A 1 114 ? 7.395 10.023 -4.496 1 98.94 114 ILE A C 1
ATOM 888 O O . ILE A 1 114 ? 7.227 9.344 -5.516 1 98.94 114 ILE A O 1
ATOM 892 N N . GLU A 1 115 ? 8.508 10.016 -3.762 1 99 115 GLU A N 1
ATOM 893 C CA . GLU A 1 115 ? 9.648 9.18 -4.113 1 99 115 GLU A CA 1
ATOM 894 C C . GLU A 1 115 ? 10.164 8.414 -2.898 1 99 115 GLU A C 1
ATOM 896 O O . GLU A 1 115 ? 10.195 8.945 -1.787 1 99 115 GLU A O 1
ATOM 901 N N . LEU A 1 116 ? 10.547 7.168 -3.148 1 99 116 LEU A N 1
ATOM 902 C CA . LEU A 1 116 ? 11.195 6.359 -2.117 1 99 116 LEU A CA 1
ATOM 903 C C . LEU A 1 116 ? 12.594 5.941 -2.555 1 99 116 LEU A C 1
ATOM 905 O O . LEU A 1 116 ? 12.766 5.359 -3.627 1 99 116 LEU A O 1
ATOM 909 N N . ARG A 1 117 ? 13.547 6.258 -1.663 1 98.94 117 ARG A N 1
ATOM 910 C CA . ARG A 1 117 ? 14.945 5.953 -1.949 1 98.94 117 ARG A CA 1
ATOM 911 C C . ARG A 1 117 ? 15.555 5.105 -0.84 1 98.94 117 ARG A C 1
ATOM 913 O O . ARG A 1 117 ? 15.125 5.176 0.312 1 98.94 117 ARG A O 1
ATOM 920 N N . ASP A 1 118 ? 16.578 4.309 -1.268 1 98.56 118 ASP A N 1
ATOM 921 C CA . ASP A 1 118 ? 17.266 3.506 -0.265 1 98.56 118 ASP A CA 1
ATOM 922 C C . ASP A 1 118 ? 18.469 4.262 0.311 1 98.56 118 ASP A C 1
ATOM 924 O O . ASP A 1 118 ? 18.609 5.465 0.086 1 98.56 118 ASP A O 1
ATOM 928 N N . ALA A 1 119 ? 19.234 3.633 1.114 1 98.44 119 ALA A N 1
ATOM 929 C CA . ALA A 1 119 ? 20.328 4.277 1.853 1 98.44 119 ALA A CA 1
ATOM 930 C C . ALA A 1 119 ? 21.391 4.797 0.903 1 98.44 119 ALA A C 1
ATOM 932 O O . ALA A 1 119 ? 22.141 5.715 1.247 1 98.44 119 ALA A O 1
ATOM 933 N N . ASP A 1 120 ? 21.484 4.246 -0.292 1 98.06 120 ASP A N 1
ATOM 934 C CA . ASP A 1 120 ? 22.484 4.656 -1.275 1 98.06 120 ASP A CA 1
ATOM 935 C C . ASP A 1 120 ? 21.938 5.742 -2.197 1 98.06 120 ASP A C 1
ATOM 937 O O . ASP A 1 120 ? 22.609 6.16 -3.141 1 98.06 120 ASP A O 1
ATOM 941 N N . GLY A 1 121 ? 20.781 6.117 -1.987 1 98.38 121 GLY A N 1
ATOM 942 C CA . GLY A 1 121 ? 20.172 7.168 -2.789 1 98.38 121 GLY A CA 1
ATOM 943 C C . GLY A 1 121 ? 19.5 6.648 -4.051 1 98.38 121 GLY A C 1
ATOM 944 O O . GLY A 1 121 ? 19.031 7.43 -4.871 1 98.38 121 GLY A O 1
ATOM 945 N N . LYS A 1 122 ? 19.453 5.344 -4.164 1 98.44 122 LYS A N 1
ATOM 946 C CA . LYS A 1 122 ? 18.812 4.746 -5.332 1 98.44 122 LYS A CA 1
ATOM 947 C C . LYS A 1 122 ? 17.297 4.891 -5.266 1 98.44 122 LYS A C 1
ATOM 949 O O . LYS A 1 122 ? 16.688 4.613 -4.23 1 98.44 122 LYS A O 1
ATOM 954 N N . LEU A 1 123 ? 16.703 5.336 -6.426 1 98.88 123 LEU A N 1
ATOM 955 C CA . LEU A 1 123 ? 15.258 5.465 -6.52 1 98.88 123 LEU A CA 1
ATOM 956 C C . LEU A 1 123 ? 14.602 4.098 -6.68 1 98.88 123 LEU A C 1
ATOM 958 O O . LEU A 1 123 ? 14.766 3.441 -7.707 1 98.88 123 LEU A O 1
ATOM 962 N N . GLY A 1 124 ? 13.82 3.727 -5.68 1 98.88 124 GLY A N 1
ATOM 963 C CA . GLY A 1 124 ? 13.219 2.402 -5.711 1 98.88 124 GLY A CA 1
ATOM 964 C C . GLY A 1 124 ? 11.766 2.416 -6.152 1 98.88 124 GLY A C 1
ATOM 965 O O . GLY A 1 124 ? 11.258 1.411 -6.648 1 98.88 124 GLY A O 1
ATOM 966 N N . ALA A 1 125 ? 11.07 3.543 -5.902 1 98.94 125 ALA A N 1
ATOM 967 C CA . ALA A 1 125 ? 9.664 3.658 -6.293 1 98.94 125 ALA A CA 1
ATOM 968 C C . ALA A 1 125 ? 9.273 5.117 -6.496 1 98.94 125 ALA A C 1
ATOM 970 O O . ALA A 1 125 ? 9.828 6.012 -5.852 1 98.94 125 ALA A O 1
ATOM 971 N N . LYS A 1 126 ? 8.32 5.328 -7.41 1 98.94 126 LYS A N 1
ATOM 972 C CA . LYS A 1 126 ? 7.738 6.625 -7.742 1 98.94 126 LYS A CA 1
ATOM 973 C C . LYS A 1 126 ? 6.215 6.574 -7.672 1 98.94 126 LYS A C 1
ATOM 975 O O . LYS A 1 126 ? 5.598 5.613 -8.133 1 98.94 126 LYS A O 1
ATOM 980 N N . GLY A 1 127 ? 5.656 7.562 -7.004 1 98.94 127 GLY A N 1
ATOM 981 C CA . GLY A 1 127 ? 4.207 7.574 -6.855 1 98.94 127 GLY A CA 1
ATOM 982 C C . GLY A 1 127 ? 3.588 8.93 -7.148 1 98.94 127 GLY A C 1
ATOM 983 O O . GLY A 1 127 ? 4.262 9.953 -7.062 1 98.94 127 GLY A O 1
ATOM 984 N N . LEU A 1 128 ? 2.396 8.883 -7.562 1 98.94 128 LEU A N 1
ATOM 985 C CA . LEU A 1 128 ? 1.513 10.039 -7.715 1 98.94 128 LEU A CA 1
ATOM 986 C C . LEU A 1 128 ? 0.168 9.781 -7.043 1 98.94 128 LEU A C 1
ATOM 988 O O . LEU A 1 128 ? -0.455 8.742 -7.266 1 98.94 128 LEU A O 1
ATOM 992 N N . GLY A 1 129 ? -0.198 10.68 -6.215 1 98.94 129 GLY A N 1
ATOM 993 C CA . GLY A 1 129 ? -1.439 10.477 -5.484 1 98.94 129 GLY A CA 1
ATOM 994 C C . GLY A 1 129 ? -2.299 11.727 -5.41 1 98.94 129 GLY A C 1
ATOM 995 O O . GLY A 1 129 ? -1.833 12.828 -5.711 1 98.94 129 GLY A O 1
ATOM 996 N N . THR A 1 130 ? -3.52 11.492 -5.066 1 98.94 130 THR A N 1
ATOM 997 C CA . THR A 1 130 ? -4.488 12.555 -4.824 1 98.94 130 THR A CA 1
ATOM 998 C C . THR A 1 130 ? -5.125 12.398 -3.445 1 98.94 130 THR A C 1
ATOM 1000 O O . THR A 1 130 ? -5.574 11.312 -3.078 1 98.94 130 THR A O 1
ATOM 1003 N N . TRP A 1 131 ? -5.086 13.414 -2.721 1 98.75 131 TRP A N 1
ATOM 1004 C CA . TRP A 1 131 ? -5.785 13.508 -1.443 1 98.75 131 TRP A CA 1
ATOM 1005 C C . TRP A 1 131 ? -6.918 14.523 -1.515 1 98.75 131 TRP A C 1
ATOM 1007 O O . TRP A 1 131 ? -6.797 15.555 -2.186 1 98.75 131 TRP A O 1
ATOM 1017 N N . TYR A 1 132 ? -7.992 14.234 -0.797 1 98.38 132 TYR A N 1
ATOM 1018 C CA . TYR A 1 132 ? -9.086 15.188 -0.65 1 98.38 132 TYR A CA 1
ATOM 1019 C C . TYR A 1 132 ? -9.047 15.859 0.718 1 98.38 132 TYR A C 1
ATOM 1021 O O . TYR A 1 132 ? -8.898 15.188 1.741 1 98.38 132 TYR A O 1
ATOM 1029 N N . ILE A 1 133 ? -9.148 17.109 0.713 1 97.44 133 ILE A N 1
ATOM 1030 C CA . ILE A 1 133 ? -9.375 17.859 1.938 1 97.44 133 ILE A CA 1
ATOM 1031 C C . ILE A 1 133 ? -10.867 17.891 2.27 1 97.44 133 ILE A C 1
ATOM 1033 O O . ILE A 1 133 ? -11.688 18.266 1.434 1 97.44 133 ILE A O 1
ATOM 1037 N N . ILE A 1 134 ? -11.203 17.406 3.424 1 95.81 134 ILE A N 1
ATOM 1038 C CA . ILE A 1 134 ? -12.586 17.391 3.873 1 95.81 134 ILE A CA 1
ATOM 1039 C C . ILE A 1 134 ? -12.906 18.672 4.629 1 95.81 134 ILE A C 1
ATOM 1041 O O . ILE A 1 134 ? -12.18 19.062 5.547 1 95.81 134 ILE A O 1
ATOM 1045 N N . ARG A 1 135 ? -13.977 19.359 4.145 1 93.19 135 ARG A N 1
ATOM 1046 C CA . ARG A 1 135 ? -14.391 20.625 4.746 1 93.19 135 ARG A CA 1
ATOM 1047 C C . ARG A 1 135 ? -15.836 20.562 5.227 1 93.19 135 ARG A C 1
ATOM 1049 O O . ARG A 1 135 ? -16.719 20.109 4.492 1 93.19 135 ARG A O 1
ATOM 1056 N N . GLY A 1 136 ? -16.188 21.219 6.316 1 79.12 136 GLY A N 1
ATOM 1057 C CA . GLY A 1 136 ? -17.531 21.422 6.836 1 79.12 136 GLY A CA 1
ATOM 1058 C C . GLY A 1 136 ? -18.219 20.125 7.258 1 79.12 136 GLY A C 1
ATOM 1059 O O . GLY A 1 136 ? -19.406 20.125 7.555 1 79.12 136 GLY A O 1
ATOM 1060 N N . ARG A 1 137 ? -17.828 18.953 6.969 1 57.94 137 ARG A N 1
ATOM 1061 C CA . ARG A 1 137 ? -18.719 17.844 7.312 1 57.94 137 ARG A CA 1
ATOM 1062 C C . ARG A 1 137 ? -19.094 17.891 8.789 1 57.94 137 ARG A C 1
ATOM 1064 O O . ARG A 1 137 ? -18.234 18.078 9.656 1 57.94 137 ARG A O 1
ATOM 1071 N N . LYS A 1 138 ? -20.312 18.422 9.094 1 47.12 138 LYS A N 1
ATOM 1072 C CA . LYS A 1 138 ? -20.984 18.141 10.359 1 47.12 138 LYS A CA 1
ATOM 1073 C C . LYS A 1 138 ? -20.688 16.719 10.836 1 47.12 138 LYS A C 1
ATOM 1075 O O . LYS A 1 138 ? -20.953 15.758 10.117 1 47.12 138 LYS A O 1
ATOM 1080 N N . ILE A 1 139 ? -19.391 16.406 11.305 1 43.97 139 ILE A N 1
ATOM 1081 C CA . ILE A 1 139 ? -19.281 15.094 11.93 1 43.97 139 ILE A CA 1
ATOM 1082 C C . ILE A 1 139 ? -20.594 14.727 12.609 1 43.97 139 ILE A C 1
ATOM 1084 O O . ILE A 1 139 ? -21.062 15.453 13.492 1 43.97 139 ILE A O 1
ATOM 1088 N N . THR A 1 140 ? -21.469 14.32 11.805 1 38.56 140 THR A N 1
ATOM 1089 C CA . THR A 1 140 ? -22.688 13.883 12.492 1 38.56 140 THR A CA 1
ATOM 1090 C C . THR A 1 140 ? -22.328 13.062 13.734 1 38.56 140 THR A C 1
ATOM 1092 O O . THR A 1 140 ? -21.656 12.039 13.633 1 38.56 140 THR A O 1
ATOM 1095 N N . LYS A 1 141 ? -21.922 13.633 14.812 1 35.94 141 LYS A N 1
ATOM 1096 C CA . LYS A 1 141 ? -21.891 12.906 16.078 1 35.94 141 LYS A CA 1
ATOM 1097 C C . LYS A 1 141 ? -23.016 11.883 16.141 1 35.94 141 LYS A C 1
ATOM 1099 O O . LYS A 1 141 ? -24.188 12.219 15.93 1 35.94 141 LYS A O 1
ATOM 1104 N N . GLU A 1 142 ? -22.891 10.664 15.609 1 31.02 142 GLU A N 1
ATOM 1105 C CA . GLU A 1 142 ? -23.938 9.75 16.078 1 31.02 142 GLU A CA 1
ATOM 1106 C C . GLU A 1 142 ? -24.281 10.016 17.547 1 31.02 142 GLU A C 1
ATOM 1108 O O . GLU A 1 142 ? -23.391 10.047 18.406 1 31.02 142 GLU A O 1
ATOM 1113 N N . SER A 1 143 ? -25.266 10.828 17.812 1 29.14 143 SER A N 1
ATOM 1114 C CA . SER A 1 143 ? -25.875 10.734 19.141 1 29.14 143 SER A CA 1
ATOM 1115 C C . SER A 1 143 ? -25.953 9.289 19.609 1 29.14 143 SER A C 1
ATOM 1117 O O . SER A 1 143 ? -26.234 8.383 18.828 1 29.14 143 SER A O 1
ATOM 1119 N N . MET B 1 1 ? 7.398 -20.031 -10.461 1 52.72 1 MET B N 1
ATOM 1120 C CA . MET B 1 1 ? 7.055 -20.953 -9.383 1 52.72 1 MET B CA 1
ATOM 1121 C C . MET B 1 1 ? 5.648 -21.5 -9.562 1 52.72 1 MET B C 1
ATOM 1123 O O . MET B 1 1 ? 4.699 -20.75 -9.773 1 52.72 1 MET B O 1
ATOM 1127 N N . ARG B 1 2 ? 5.523 -22.641 -10.148 1 63.66 2 ARG B N 1
ATOM 1128 C CA . ARG B 1 2 ? 4.207 -23.234 -10.359 1 63.66 2 ARG B CA 1
ATOM 1129 C C . ARG B 1 2 ? 3.662 -23.828 -9.062 1 63.66 2 ARG B C 1
ATOM 1131 O O . ARG B 1 2 ? 4.273 -24.734 -8.484 1 63.66 2 ARG B O 1
ATOM 1138 N N . PHE B 1 3 ? 2.76 -23.125 -8.477 1 72.94 3 PHE B N 1
ATOM 1139 C CA . PHE B 1 3 ? 2.096 -23.656 -7.293 1 72.94 3 PHE B CA 1
ATOM 1140 C C . PHE B 1 3 ? 1.081 -24.734 -7.684 1 72.94 3 PHE B C 1
ATOM 1142 O O . PHE B 1 3 ? 0.381 -24.594 -8.688 1 72.94 3 PHE B O 1
ATOM 1149 N N . GLN B 1 4 ? 1.124 -25.859 -7.027 1 73 4 GLN B N 1
ATOM 1150 C CA . GLN B 1 4 ? 0.273 -26.984 -7.363 1 73 4 GLN B CA 1
ATOM 1151 C C . GLN B 1 4 ? -1.099 -26.859 -6.707 1 73 4 GLN B C 1
ATOM 1153 O O . GLN B 1 4 ? -2.066 -27.484 -7.152 1 73 4 GLN B O 1
ATOM 1158 N N . SER B 1 5 ? -1.053 -26.234 -5.582 1 83.94 5 SER B N 1
ATOM 1159 C CA . SER B 1 5 ? -2.305 -26.109 -4.844 1 83.94 5 SER B CA 1
ATOM 1160 C C . SER B 1 5 ? -2.385 -24.766 -4.113 1 83.94 5 SER B C 1
ATOM 1162 O O . SER B 1 5 ? -1.367 -24.109 -3.92 1 83.94 5 SER B O 1
ATOM 1164 N N . LEU B 1 6 ? -3.652 -24.453 -3.809 1 90.31 6 LEU B N 1
ATOM 1165 C CA . LEU B 1 6 ? -3.914 -23.297 -2.973 1 90.31 6 LEU B CA 1
ATOM 1166 C C . LEU B 1 6 ? -3.141 -23.375 -1.661 1 90.31 6 LEU B C 1
ATOM 1168 O O . LEU B 1 6 ? -2.572 -22.375 -1.202 1 90.31 6 LEU B O 1
ATOM 1172 N N . HIS B 1 7 ? -3.07 -24.547 -1.142 1 91.44 7 HIS B N 1
ATOM 1173 C CA . HIS B 1 7 ? -2.393 -24.766 0.13 1 91.44 7 HIS B CA 1
ATOM 1174 C C . HIS B 1 7 ? -0.897 -24.5 0.013 1 91.44 7 HIS B C 1
ATOM 1176 O O . HIS B 1 7 ? -0.287 -23.938 0.934 1 91.44 7 HIS B O 1
ATOM 1182 N N . GLU B 1 8 ? -0.347 -24.844 -1.066 1 91.69 8 GLU B N 1
ATOM 1183 C CA . GLU B 1 8 ? 1.083 -24.641 -1.278 1 91.69 8 GLU B CA 1
ATOM 1184 C C . GLU B 1 8 ? 1.433 -23.156 -1.306 1 91.69 8 GLU B C 1
ATOM 1186 O O . GLU B 1 8 ? 2.398 -22.734 -0.67 1 91.69 8 GLU B O 1
ATOM 1191 N N . ILE B 1 9 ? 0.604 -22.438 -1.998 1 93.69 9 ILE B N 1
ATOM 1192 C CA . ILE B 1 9 ? 0.88 -21 -2.088 1 93.69 9 ILE B CA 1
ATOM 1193 C C . ILE B 1 9 ? 0.628 -20.344 -0.733 1 93.69 9 ILE B C 1
ATOM 1195 O O . ILE B 1 9 ? 1.391 -19.469 -0.309 1 93.69 9 ILE B O 1
ATOM 1199 N N . GLN B 1 10 ? -0.365 -20.75 -0.067 1 96.56 10 GLN B N 1
ATOM 1200 C CA . GLN B 1 10 ? -0.666 -20.266 1.274 1 96.56 10 GLN B CA 1
ATOM 1201 C C . GLN B 1 10 ? 0.521 -20.469 2.213 1 96.56 10 GLN B C 1
ATOM 1203 O O . GLN B 1 10 ? 0.963 -19.516 2.873 1 96.56 10 GLN B O 1
ATOM 1208 N N . SER B 1 11 ? 1.02 -21.688 2.221 1 95.25 11 SER B N 1
ATOM 1209 C CA . SER B 1 11 ? 2.139 -22.016 3.096 1 95.25 11 SER B CA 1
ATOM 1210 C C . SER B 1 11 ? 3.398 -21.266 2.699 1 95.25 11 SER B C 1
ATOM 1212 O O . SER B 1 11 ? 4.145 -20.797 3.562 1 95.25 11 SER B O 1
ATOM 1214 N N . TYR B 1 12 ? 3.568 -21.219 1.412 1 94.12 12 TYR B N 1
ATOM 1215 C CA . TYR B 1 12 ? 4.727 -20.5 0.878 1 94.12 12 TYR B CA 1
ATOM 1216 C C . TYR B 1 12 ? 4.754 -19.062 1.357 1 94.12 12 TYR B C 1
ATOM 1218 O O . TYR B 1 12 ? 5.77 -18.594 1.866 1 94.12 12 TYR B O 1
ATOM 1226 N N . LEU B 1 13 ? 3.639 -18.375 1.288 1 96.38 13 LEU B N 1
ATOM 1227 C CA . LEU B 1 13 ? 3.547 -16.984 1.68 1 96.38 13 LEU B CA 1
ATOM 1228 C C . LEU B 1 13 ? 3.572 -16.828 3.197 1 96.38 13 LEU B C 1
ATOM 1230 O O . LEU B 1 13 ? 4.266 -15.969 3.73 1 96.38 13 LEU B O 1
ATOM 1234 N N . GLU B 1 14 ? 2.896 -17.688 3.873 1 96.19 14 GLU B N 1
ATOM 1235 C CA . GLU B 1 14 ? 2.842 -17.625 5.332 1 96.19 14 GLU B CA 1
ATOM 1236 C C . GLU B 1 14 ? 4.227 -17.828 5.945 1 96.19 14 GLU B C 1
ATOM 1238 O O . GLU B 1 14 ? 4.59 -17.156 6.906 1 96.19 14 GLU B O 1
ATOM 1243 N N . GLU B 1 15 ? 4.953 -18.656 5.367 1 94.44 15 GLU B N 1
ATOM 1244 C CA . GLU B 1 15 ? 6.27 -18.984 5.91 1 94.44 15 GLU B CA 1
ATOM 1245 C C . GLU B 1 15 ? 7.316 -17.969 5.469 1 94.44 15 GLU B C 1
ATOM 1247 O O . GLU B 1 15 ? 8.219 -17.625 6.238 1 94.44 15 GLU B O 1
ATOM 1252 N N . GLY B 1 16 ? 7.16 -17.484 4.312 1 94.81 16 GLY B N 1
ATOM 1253 C CA . GLY B 1 16 ? 8.25 -16.719 3.725 1 94.81 16 GLY B CA 1
ATOM 1254 C C . GLY B 1 16 ? 8.031 -15.219 3.781 1 94.81 16 GLY B C 1
ATOM 1255 O O . GLY B 1 16 ? 8.961 -14.438 3.553 1 94.81 16 GLY B O 1
ATOM 1256 N N . ASP B 1 17 ? 6.836 -14.805 4.09 1 97.69 17 ASP B N 1
ATOM 1257 C CA . ASP B 1 17 ? 6.508 -13.383 4 1 97.69 17 ASP B CA 1
ATOM 1258 C C . ASP B 1 17 ? 5.906 -12.875 5.309 1 97.69 17 ASP B C 1
ATOM 1260 O O . ASP B 1 17 ? 4.715 -13.07 5.566 1 97.69 17 ASP B O 1
ATOM 1264 N N . PRO B 1 18 ? 6.664 -12.148 6.129 1 98.12 18 PRO B N 1
ATOM 1265 C CA . PRO B 1 18 ? 6.172 -11.664 7.422 1 98.12 18 PRO B CA 1
ATOM 1266 C C . PRO B 1 18 ? 4.965 -10.742 7.285 1 98.12 18 PRO B C 1
ATOM 1268 O O . PRO B 1 18 ? 4.102 -10.719 8.164 1 98.12 18 PRO B O 1
ATOM 1271 N N . VAL B 1 19 ? 4.898 -10 6.234 1 98.5 19 VAL B N 1
ATOM 1272 C CA . VAL B 1 19 ? 3.775 -9.094 6.023 1 98.5 19 VAL B CA 1
ATOM 1273 C C . VAL B 1 19 ? 2.496 -9.891 5.805 1 98.5 19 VAL B C 1
ATOM 1275 O O . VAL B 1 19 ? 1.452 -9.578 6.383 1 98.5 19 VAL B O 1
ATOM 1278 N N . PHE B 1 20 ? 2.584 -10.906 4.996 1 98.69 20 PHE B N 1
ATOM 1279 C CA . PHE B 1 20 ? 1.444 -11.781 4.77 1 98.69 20 PHE B CA 1
ATOM 1280 C C . PHE B 1 20 ? 0.967 -12.398 6.082 1 98.69 20 PHE B C 1
ATOM 1282 O O . PHE B 1 20 ? -0.237 -12.477 6.336 1 98.69 20 PHE B O 1
ATOM 1289 N N . ARG B 1 21 ? 1.893 -12.781 6.883 1 97.75 21 ARG B N 1
ATOM 1290 C CA . ARG B 1 21 ? 1.582 -13.352 8.188 1 97.75 21 ARG B CA 1
ATOM 1291 C C . ARG B 1 21 ? 0.914 -12.32 9.094 1 97.75 21 ARG B C 1
ATOM 1293 O O . ARG B 1 21 ? -0.063 -12.625 9.781 1 97.75 21 ARG B O 1
ATOM 1300 N N . MET B 1 22 ? 1.413 -11.18 9.055 1 97.69 22 MET B N 1
ATOM 1301 C CA . MET B 1 22 ? 0.859 -10.109 9.875 1 97.69 22 MET B CA 1
ATOM 1302 C C . MET B 1 22 ? -0.598 -9.844 9.516 1 97.69 22 MET B C 1
ATOM 1304 O O . MET B 1 22 ? -1.424 -9.586 10.391 1 97.69 22 MET B O 1
ATOM 1308 N N . LEU B 1 23 ? -0.929 -9.992 8.258 1 98.56 23 LEU B N 1
ATOM 1309 C CA . LEU B 1 23 ? -2.289 -9.75 7.789 1 98.56 23 LEU B CA 1
ATOM 1310 C C . LEU B 1 23 ? -3.213 -10.898 8.188 1 98.56 23 LEU B C 1
ATOM 1312 O O . LEU B 1 23 ? -4.438 -10.742 8.172 1 98.56 23 LEU B O 1
ATOM 1316 N N . GLU B 1 24 ? -2.596 -12.031 8.492 1 98.5 24 GLU B N 1
ATOM 1317 C CA . GLU B 1 24 ? -3.354 -13.266 8.688 1 98.5 24 GLU B CA 1
ATOM 1318 C C . GLU B 1 24 ? -4.246 -13.562 7.492 1 98.5 24 GLU B C 1
ATOM 1320 O O . GLU B 1 24 ? -5.422 -13.906 7.652 1 98.5 24 GLU B O 1
ATOM 1325 N N . ALA B 1 25 ? -3.703 -13.336 6.359 1 98.75 25 ALA B N 1
ATOM 1326 C CA . ALA B 1 25 ? -4.426 -13.484 5.098 1 98.75 25 ALA B CA 1
ATOM 1327 C C . ALA B 1 25 ? -4.668 -14.961 4.781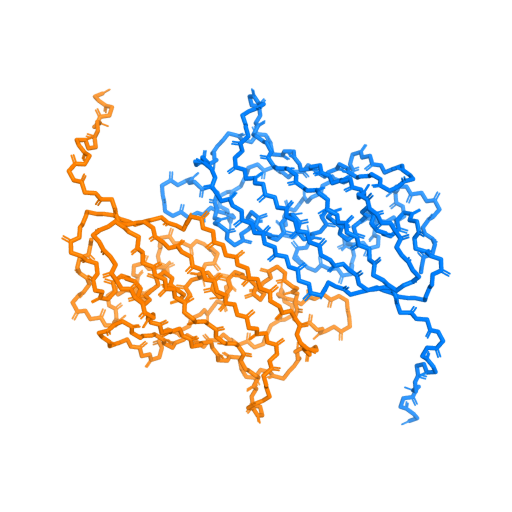 1 98.75 25 ALA B C 1
ATOM 1329 O O . ALA B 1 25 ? -3.822 -15.812 5.07 1 98.75 25 ALA B O 1
ATOM 1330 N N . LYS B 1 26 ? -5.789 -15.195 4.191 1 98.75 26 LYS B N 1
ATOM 1331 C CA . LYS B 1 26 ? -6.141 -16.531 3.717 1 98.75 26 LYS B CA 1
ATOM 1332 C C . LYS B 1 26 ? -6.535 -16.5 2.242 1 98.75 26 LYS B C 1
ATOM 1334 O O . LYS B 1 26 ? -7.414 -15.734 1.844 1 98.75 26 LYS B O 1
ATOM 1339 N N . ILE B 1 27 ? -5.871 -17.344 1.536 1 98.62 27 ILE B N 1
ATOM 1340 C CA . ILE B 1 27 ? -6.266 -17.516 0.142 1 98.62 27 ILE B CA 1
ATOM 1341 C C . ILE B 1 27 ? -7.488 -18.422 0.06 1 98.62 27 ILE B C 1
ATOM 1343 O O . ILE B 1 27 ? -7.43 -19.594 0.447 1 98.62 27 ILE B O 1
ATOM 1347 N N . ARG B 1 28 ? -8.57 -17.844 -0.469 1 98.5 28 ARG B N 1
ATOM 1348 C CA . ARG B 1 28 ? -9.828 -18.578 -0.477 1 98.5 28 ARG B CA 1
ATOM 1349 C C . ARG B 1 28 ? -10.086 -19.219 -1.838 1 98.5 28 ARG B C 1
ATOM 1351 O O . ARG B 1 28 ? -10.875 -20.156 -1.953 1 98.5 28 ARG B O 1
ATOM 1358 N N . GLY B 1 29 ? -9.438 -18.703 -2.846 1 97.44 29 GLY B N 1
ATOM 1359 C CA . GLY B 1 29 ? -9.586 -19.25 -4.188 1 97.44 29 GLY B CA 1
ATOM 1360 C C . GLY B 1 29 ? -8.5 -18.781 -5.141 1 97.44 29 GLY B C 1
ATOM 1361 O O . GLY B 1 29 ? -8.031 -17.656 -5.055 1 97.44 29 GLY B O 1
ATOM 1362 N N . ILE B 1 30 ? -8.141 -19.688 -5.934 1 96.38 30 ILE B N 1
ATOM 1363 C CA . ILE B 1 30 ? -7.211 -19.422 -7.027 1 96.38 30 ILE B CA 1
ATOM 1364 C C . ILE B 1 30 ? -7.59 -20.25 -8.25 1 96.38 30 ILE B C 1
ATOM 1366 O O . ILE B 1 30 ? -7.785 -21.469 -8.141 1 96.38 30 ILE B O 1
ATOM 1370 N N . LYS B 1 31 ? -7.785 -19.531 -9.383 1 93.31 31 LYS B N 1
ATOM 1371 C CA . LYS B 1 31 ? -8.102 -20.281 -10.594 1 93.31 31 LYS B CA 1
ATOM 1372 C C . LYS B 1 31 ? -7.777 -19.453 -11.844 1 93.31 31 LYS B C 1
ATOM 1374 O O . LYS B 1 31 ? -8.383 -18.406 -12.078 1 93.31 31 LYS B O 1
ATOM 1379 N N . ASP B 1 32 ? -6.934 -19.953 -12.727 1 93.19 32 ASP B N 1
ATOM 1380 C CA . ASP B 1 32 ? -6.594 -19.469 -14.062 1 93.19 32 ASP B CA 1
ATOM 1381 C C . ASP B 1 32 ? -6.684 -17.953 -14.148 1 93.19 32 ASP B C 1
ATOM 1383 O O . ASP B 1 32 ? -7.402 -17.406 -14.984 1 93.19 32 ASP B O 1
ATOM 1387 N N . GLY B 1 33 ? -5.984 -17.266 -13.336 1 96.69 33 GLY B N 1
ATOM 1388 C CA . GLY B 1 33 ? -5.875 -15.82 -13.445 1 96.69 33 GLY B CA 1
ATOM 1389 C C . GLY B 1 33 ? -6.785 -15.078 -12.492 1 96.69 33 GLY B C 1
ATOM 1390 O O . GLY B 1 33 ? -7 -13.867 -12.633 1 96.69 33 GLY B O 1
ATOM 1391 N N . GLU B 1 34 ? -7.391 -15.82 -11.594 1 98.19 34 GLU B N 1
ATOM 1392 C CA . GLU B 1 34 ? -8.234 -15.227 -10.57 1 98.19 34 GLU B CA 1
ATOM 1393 C C . GLU B 1 34 ? -7.801 -15.656 -9.172 1 98.19 34 GLU B C 1
ATOM 1395 O O . GLU B 1 34 ? -7.355 -16.797 -8.977 1 98.19 34 GLU B O 1
ATOM 1400 N N . ALA B 1 35 ? -7.93 -14.711 -8.234 1 98.5 35 ALA B N 1
ATOM 1401 C CA . ALA B 1 35 ? -7.613 -15.023 -6.844 1 98.5 35 ALA B CA 1
ATOM 1402 C C . ALA B 1 35 ? -8.555 -14.289 -5.891 1 98.5 35 ALA B C 1
ATOM 1404 O O . ALA B 1 35 ? -9.039 -13.195 -6.199 1 98.5 35 ALA B O 1
ATOM 1405 N N . VAL B 1 36 ? -8.836 -14.961 -4.801 1 98.88 36 VAL B N 1
ATOM 1406 C CA . VAL B 1 36 ? -9.594 -14.367 -3.707 1 98.88 36 VAL B CA 1
ATOM 1407 C C . VAL B 1 36 ? -8.82 -14.508 -2.4 1 98.88 36 VAL B C 1
ATOM 1409 O O . VAL B 1 36 ? -8.438 -15.617 -2.021 1 98.88 36 VAL B O 1
ATOM 1412 N N . V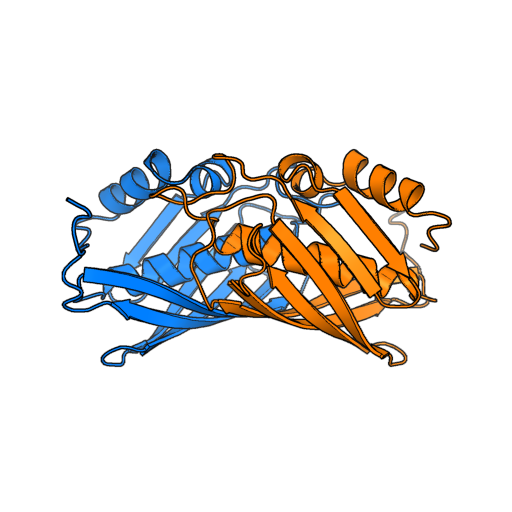AL B 1 37 ? -8.586 -13.406 -1.73 1 98.88 37 VAL B N 1
ATOM 1413 C CA . VAL B 1 37 ? -7.887 -13.375 -0.449 1 98.88 37 VAL B CA 1
ATOM 1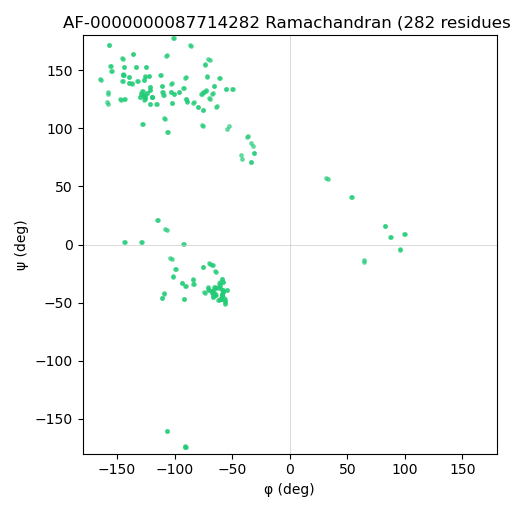414 C C . VAL B 1 37 ? -8.781 -12.742 0.611 1 98.88 37 VAL B C 1
ATOM 1416 O O . VAL B 1 37 ? -9.438 -11.727 0.352 1 98.88 37 VAL B O 1
ATOM 1419 N N . GLU B 1 38 ? -8.836 -13.375 1.71 1 98.94 38 GLU B N 1
ATOM 1420 C CA . GLU B 1 38 ? -9.594 -12.859 2.848 1 98.94 38 GLU B CA 1
ATOM 1421 C C . GLU B 1 38 ? -8.664 -12.43 3.979 1 98.94 38 GLU B C 1
ATOM 1423 O O . GLU B 1 38 ? -7.691 -13.125 4.293 1 98.94 38 GLU B O 1
ATOM 1428 N N . VAL B 1 39 ? -8.953 -11.289 4.566 1 98.88 39 VAL B N 1
ATOM 1429 C CA . VAL B 1 39 ? -8.188 -10.758 5.688 1 98.88 39 VAL B CA 1
ATOM 1430 C C . VAL B 1 39 ? -9.133 -10.375 6.824 1 98.88 39 VAL B C 1
ATOM 1432 O O . VAL B 1 39 ? -10.133 -9.688 6.602 1 98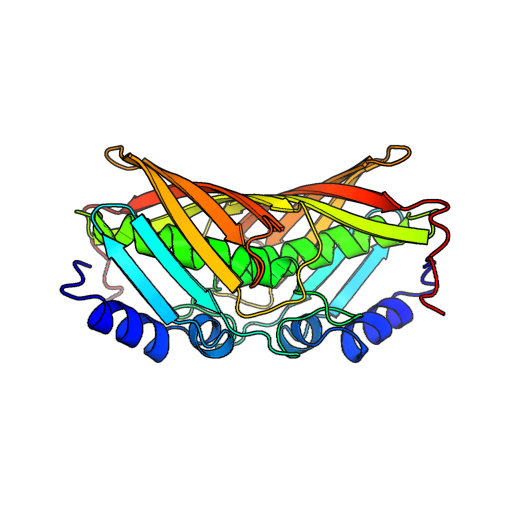.88 39 VAL B O 1
ATOM 1435 N N . PRO B 1 40 ? -8.852 -10.812 8.023 1 98.88 40 PRO B N 1
ATOM 1436 C CA . PRO B 1 40 ? -9.703 -10.422 9.156 1 98.88 40 PRO B CA 1
ATOM 1437 C C . PRO B 1 40 ? -9.5 -8.969 9.57 1 98.88 40 PRO B C 1
ATOM 1439 O O . PRO B 1 40 ? -8.469 -8.367 9.258 1 98.88 40 PRO B O 1
ATOM 1442 N N . TYR B 1 41 ? -10.555 -8.422 10.195 1 98.56 41 TYR B N 1
ATOM 1443 C CA . TYR B 1 41 ? -10.344 -7.152 10.883 1 98.56 41 TYR B CA 1
ATOM 1444 C C . TYR B 1 41 ? -9.43 -7.328 12.086 1 98.56 41 TYR B C 1
ATOM 1446 O O . TYR B 1 41 ? -9.648 -8.211 12.914 1 98.56 41 TYR B O 1
ATOM 1454 N N . LYS B 1 42 ? -8.445 -6.496 12.148 1 97.56 42 LYS B N 1
ATOM 1455 C CA . LYS B 1 42 ? -7.535 -6.418 13.289 1 97.56 42 LYS B CA 1
ATOM 1456 C C . LYS B 1 42 ? -7.102 -4.977 13.547 1 97.56 42 LYS B C 1
ATOM 1458 O O . LYS B 1 42 ? -6.801 -4.234 12.609 1 97.56 42 LYS B O 1
ATOM 1463 N N . PHE B 1 43 ? -7.035 -4.68 14.758 1 97.25 43 PHE B N 1
ATOM 1464 C CA . PHE B 1 43 ? -6.66 -3.33 15.164 1 97.25 43 PHE B CA 1
ATOM 1465 C C . PHE B 1 43 ? -5.289 -2.961 14.602 1 97.25 43 PHE B C 1
ATOM 1467 O O . PHE B 1 43 ? -5.062 -1.814 14.211 1 97.25 43 PHE B O 1
ATOM 1474 N N . GLU B 1 44 ? -4.422 -3.932 14.461 1 97.56 44 GLU B N 1
ATOM 1475 C CA . GLU B 1 44 ? -3.023 -3.73 14.102 1 97.56 44 GLU B CA 1
ATOM 1476 C C . GLU B 1 44 ? -2.895 -3.209 12.672 1 97.56 44 GLU B C 1
ATOM 1478 O O . GLU B 1 44 ? -1.838 -2.705 12.281 1 97.56 44 GLU B O 1
ATOM 1483 N N . ILE B 1 45 ? -3.977 -3.375 11.898 1 98.38 45 ILE B N 1
ATOM 1484 C CA . ILE B 1 45 ? -3.861 -2.955 10.508 1 98.38 45 ILE B CA 1
ATOM 1485 C C . ILE B 1 45 ? -4.809 -1.787 10.242 1 98.38 45 ILE B C 1
ATOM 1487 O O . ILE B 1 45 ? -5.188 -1.537 9.094 1 98.38 45 ILE B O 1
ATOM 1491 N N . THR B 1 46 ? -5.234 -1.062 11.305 1 98.06 46 THR B N 1
ATOM 1492 C CA . THR B 1 46 ? -6.148 0.068 11.188 1 98.06 46 THR B CA 1
ATOM 1493 C C . THR B 1 46 ? -5.414 1.386 11.414 1 98.06 46 THR B C 1
ATOM 1495 O O . THR B 1 46 ? -4.258 1.391 11.836 1 98.06 46 THR B O 1
ATOM 1498 N N . ARG B 1 47 ? -6.027 2.426 10.992 1 96.06 47 ARG B N 1
ATOM 1499 C CA . ARG B 1 47 ? -5.648 3.777 11.383 1 96.06 47 ARG B CA 1
ATOM 1500 C C . ARG B 1 47 ? -6.57 4.312 12.477 1 96.06 47 ARG B C 1
ATOM 1502 O O . ARG B 1 47 ? -7.43 3.586 12.977 1 96.06 47 ARG B O 1
ATOM 1509 N N . ARG B 1 48 ? -6.277 5.508 12.922 1 90.88 48 ARG B N 1
ATOM 1510 C CA . ARG B 1 48 ? -7.094 6.137 13.961 1 90.88 48 ARG B CA 1
ATOM 1511 C C . ARG B 1 48 ? -8.578 6.074 13.594 1 90.88 48 ARG B C 1
ATOM 1513 O O . ARG B 1 48 ? -8.953 6.32 12.445 1 90.88 48 ARG B O 1
ATOM 1520 N N . GLY B 1 49 ? -9.422 5.699 14.531 1 92.81 49 GLY B N 1
ATOM 1521 C CA . GLY B 1 49 ? -10.852 5.566 14.297 1 92.81 49 GLY B CA 1
ATOM 1522 C C . GLY B 1 49 ? -11.273 4.148 13.961 1 92.81 49 GLY B C 1
ATOM 1523 O O . GLY B 1 49 ? -12.461 3.873 13.789 1 92.81 49 GLY B O 1
ATOM 1524 N N . GLY B 1 50 ? -10.305 3.287 13.844 1 96.12 50 GLY B N 1
ATOM 1525 C CA . GLY B 1 50 ? -10.625 1.883 13.641 1 96.12 50 GLY B CA 1
ATOM 1526 C C . GLY B 1 50 ? -10.922 1.543 12.195 1 96.12 50 GLY B C 1
ATOM 1527 O O . GLY B 1 50 ? -11.523 0.509 11.906 1 96.12 50 GLY B O 1
ATOM 1528 N N . VAL B 1 51 ? -10.539 2.426 11.367 1 97.25 51 VAL B N 1
ATOM 1529 C CA . VAL B 1 51 ? -10.719 2.209 9.93 1 97.25 51 VAL B CA 1
ATOM 1530 C C . VAL B 1 51 ? -9.477 1.536 9.352 1 97.25 51 VAL B C 1
ATOM 1532 O O . VAL B 1 51 ? -8.352 1.81 9.789 1 97.25 51 VAL B O 1
ATOM 1535 N N . LEU B 1 52 ? -9.711 0.635 8.383 1 98.38 52 LEU B N 1
ATOM 1536 C CA . LEU B 1 52 ? -8.57 -0.028 7.758 1 98.38 52 LEU B CA 1
ATOM 1537 C C . LEU B 1 52 ? -7.586 0.995 7.199 1 98.38 52 LEU B C 1
ATOM 1539 O O . LEU B 1 52 ? -7.992 1.976 6.574 1 98.38 52 LEU B O 1
ATOM 1543 N N . ASN B 1 53 ? -6.348 0.802 7.457 1 98.56 53 ASN B N 1
ATOM 1544 C CA . ASN B 1 53 ? -5.281 1.668 6.973 1 98.56 53 ASN B CA 1
ATOM 1545 C C . ASN B 1 53 ? -5.152 1.604 5.453 1 98.56 53 ASN B C 1
ATOM 1547 O O . ASN B 1 53 ? -5.207 0.522 4.867 1 98.56 53 ASN B O 1
ATOM 1551 N N . GLY B 1 54 ? -4.98 2.734 4.789 1 98.56 54 GLY B N 1
ATOM 1552 C CA . GLY B 1 54 ? -4.863 2.775 3.34 1 98.56 54 GLY B CA 1
ATOM 1553 C C . GLY B 1 54 ? -3.711 1.946 2.809 1 98.56 54 GLY B C 1
ATOM 1554 O O . GLY B 1 54 ? -3.838 1.283 1.77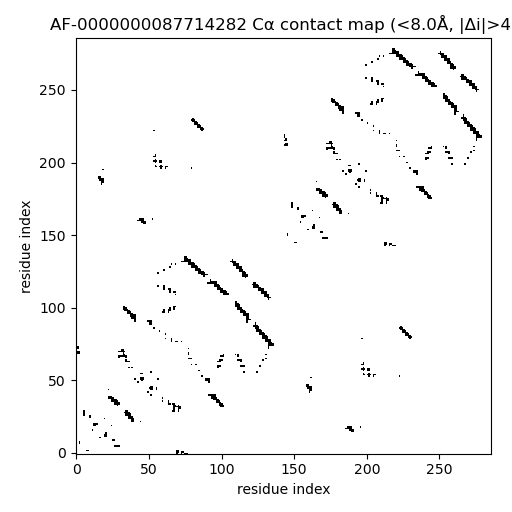7 1 98.56 54 GLY B O 1
ATOM 1555 N N . GLY B 1 55 ? -2.59 2.023 3.461 1 98.75 55 GLY B N 1
ATOM 1556 C CA . GLY B 1 55 ? -1.446 1.204 3.094 1 98.75 55 GLY B CA 1
ATOM 1557 C C . GLY B 1 55 ? -1.727 -0.284 3.182 1 98.75 55 GLY B C 1
ATOM 1558 O O . GLY B 1 55 ? -1.282 -1.057 2.33 1 98.75 55 GLY B O 1
ATOM 1559 N N . MET B 1 56 ? -2.469 -0.654 4.176 1 98.81 56 MET B N 1
ATOM 1560 C CA . MET B 1 56 ? -2.811 -2.064 4.332 1 98.81 56 MET B CA 1
ATOM 1561 C C . MET B 1 56 ? -3.787 -2.514 3.252 1 98.81 56 MET B C 1
ATOM 1563 O O . MET B 1 56 ? -3.701 -3.639 2.758 1 98.81 56 MET B O 1
ATOM 1567 N N . ILE B 1 57 ? -4.703 -1.601 2.906 1 98.94 57 ILE B N 1
ATOM 1568 C CA . ILE B 1 57 ? -5.59 -1.878 1.78 1 98.94 57 ILE B CA 1
ATOM 1569 C C . ILE B 1 57 ? -4.758 -2.166 0.531 1 98.94 57 ILE B C 1
ATOM 1571 O O . ILE B 1 57 ? -4.949 -3.191 -0.127 1 98.94 57 ILE B O 1
ATOM 1575 N N . MET B 1 58 ? -3.816 -1.35 0.239 1 98.94 58 MET B N 1
ATOM 1576 C CA . MET B 1 58 ? -2.971 -1.517 -0.94 1 98.94 58 MET B CA 1
ATOM 1577 C C . MET B 1 58 ? -2.133 -2.787 -0.833 1 98.94 58 MET B C 1
ATOM 1579 O O . MET B 1 58 ? -1.893 -3.463 -1.835 1 98.94 58 MET B O 1
ATOM 1583 N N . THR B 1 59 ? -1.688 -3.088 0.35 1 98.94 59 THR B N 1
ATOM 1584 C CA . THR B 1 59 ? -0.901 -4.293 0.595 1 98.94 59 THR B CA 1
ATOM 1585 C C . THR B 1 59 ? -1.711 -5.543 0.269 1 98.94 59 THR B C 1
ATOM 1587 O O . THR B 1 59 ? -1.232 -6.43 -0.44 1 98.94 59 THR B O 1
ATOM 1590 N N . ILE B 1 60 ? -2.943 -5.605 0.762 1 98.94 60 ILE B N 1
ATOM 1591 C CA . ILE B 1 60 ? -3.842 -6.723 0.496 1 98.94 60 ILE B CA 1
ATOM 1592 C C . ILE B 1 60 ? -4.055 -6.867 -1.009 1 98.94 60 ILE B C 1
ATOM 1594 O O . ILE B 1 60 ? -3.975 -7.973 -1.55 1 98.94 60 ILE B O 1
ATOM 1598 N N . MET B 1 61 ? -4.242 -5.75 -1.641 1 98.94 61 MET B N 1
ATOM 1599 C CA . MET B 1 61 ? -4.5 -5.75 -3.078 1 98.94 61 MET B CA 1
ATOM 1600 C C . MET B 1 61 ? -3.266 -6.207 -3.852 1 98.94 61 MET B C 1
ATOM 1602 O O . MET B 1 61 ? -3.379 -6.965 -4.816 1 98.94 61 MET B O 1
ATOM 1606 N N . ASP B 1 62 ? -2.105 -5.777 -3.445 1 98.94 62 ASP B N 1
ATOM 1607 C CA . ASP B 1 62 ? -0.854 -6.199 -4.066 1 98.94 62 ASP B CA 1
ATOM 1608 C C . ASP B 1 62 ? -0.683 -7.715 -3.98 1 98.94 62 ASP B C 1
ATOM 1610 O O . ASP B 1 62 ? -0.391 -8.367 -4.98 1 98.94 62 ASP B O 1
ATOM 1614 N N . PHE B 1 63 ? -0.91 -8.281 -2.812 1 98.81 63 PHE B N 1
ATOM 1615 C CA . PHE B 1 63 ? -0.821 -9.727 -2.646 1 98.81 63 PHE B CA 1
ATOM 1616 C C . PHE B 1 63 ? -1.802 -10.438 -3.57 1 98.81 63 PHE B C 1
ATOM 1618 O O . PHE B 1 63 ? -1.434 -11.391 -4.258 1 98.81 63 PHE B O 1
ATOM 1625 N N . THR B 1 64 ? -3.006 -9.961 -3.58 1 98.88 64 THR B N 1
ATOM 1626 C CA . THR B 1 64 ? -4.062 -10.648 -4.316 1 98.88 64 THR B CA 1
ATOM 1627 C C . THR B 1 64 ? -3.775 -10.625 -5.816 1 98.88 64 THR B C 1
ATOM 1629 O O . THR B 1 64 ? -3.936 -11.641 -6.5 1 98.88 64 THR B O 1
ATOM 1632 N N . GLY B 1 65 ? -3.342 -9.477 -6.281 1 98.81 65 GLY B N 1
ATOM 1633 C CA . GLY B 1 65 ? -2.936 -9.398 -7.676 1 98.81 65 GLY B CA 1
ATOM 1634 C C . GLY B 1 65 ? -1.787 -10.328 -8.016 1 98.81 65 GLY B C 1
ATOM 1635 O O . GLY B 1 65 ? -1.824 -11.023 -9.031 1 98.81 65 GLY B O 1
ATOM 1636 N N . GLY B 1 66 ? -0.76 -10.305 -7.16 1 98 66 GLY B N 1
ATOM 1637 C CA . GLY B 1 66 ? 0.374 -11.195 -7.363 1 98 66 GLY B CA 1
ATOM 1638 C C . GLY B 1 66 ? -0.014 -12.664 -7.387 1 98 66 GLY B C 1
ATOM 1639 O O . GLY B 1 66 ? 0.526 -13.438 -8.18 1 98 66 GLY B O 1
ATOM 1640 N N . ILE B 1 67 ? -0.943 -13.039 -6.52 1 97.94 67 ILE B N 1
ATOM 1641 C CA . ILE B 1 67 ? -1.399 -14.422 -6.441 1 97.94 67 ILE B CA 1
ATOM 1642 C C . ILE B 1 67 ? -2.146 -14.789 -7.723 1 97.94 67 ILE B C 1
ATOM 1644 O O . ILE B 1 67 ? -1.982 -15.898 -8.25 1 97.94 67 ILE B O 1
ATOM 1648 N N . ALA B 1 68 ? -2.984 -13.898 -8.25 1 98.12 68 ALA B N 1
ATOM 1649 C CA . ALA B 1 68 ? -3.668 -14.148 -9.516 1 98.12 68 ALA B CA 1
ATOM 1650 C C . ALA B 1 68 ? -2.666 -14.383 -10.641 1 98.12 68 ALA B C 1
ATOM 1652 O O . ALA B 1 68 ? -2.814 -15.328 -11.422 1 98.12 68 ALA B O 1
ATOM 1653 N N . VAL B 1 69 ? -1.643 -13.594 -10.688 1 97.81 69 VAL B N 1
ATOM 1654 C CA . VAL B 1 69 ? -0.631 -13.711 -11.734 1 97.81 69 VAL B CA 1
ATOM 1655 C C . VAL B 1 69 ? 0.138 -15.016 -11.57 1 97.81 69 VAL B C 1
ATOM 1657 O O . VAL B 1 69 ? 0.439 -15.695 -12.555 1 97.81 69 VAL B O 1
ATOM 1660 N N . ALA B 1 70 ? 0.403 -15.328 -10.328 1 96.19 70 ALA B N 1
ATOM 1661 C CA . ALA B 1 70 ? 1.129 -16.562 -10.055 1 96.19 70 ALA B CA 1
ATOM 1662 C C . ALA B 1 70 ? 0.38 -17.781 -10.609 1 96.19 70 ALA B C 1
ATOM 1664 O O . ALA B 1 70 ? 0.997 -18.766 -11.023 1 96.19 70 ALA B O 1
ATOM 1665 N N . SER B 1 71 ? -0.918 -17.703 -10.672 1 95.38 71 SER B N 1
ATOM 1666 C CA . SER B 1 71 ? -1.741 -18.844 -11.094 1 95.38 71 SER B CA 1
ATOM 1667 C C . SER B 1 71 ? -1.562 -19.125 -12.578 1 95.38 71 SER B C 1
ATOM 1669 O O . SER B 1 71 ? -1.889 -20.219 -13.055 1 95.38 71 SER B O 1
ATOM 1671 N N . ILE B 1 72 ? -1.006 -18.156 -13.305 1 94.75 72 ILE B N 1
ATOM 1672 C CA . ILE B 1 72 ? -0.884 -18.359 -14.742 1 94.75 72 ILE B CA 1
ATOM 1673 C C . ILE B 1 72 ? 0.556 -18.109 -15.188 1 94.75 72 ILE B C 1
ATOM 1675 O O . ILE B 1 72 ? 0.842 -18.047 -16.391 1 94.75 72 ILE B O 1
ATOM 1679 N N . ASN B 1 73 ? 1.401 -17.812 -14.234 1 95.25 73 ASN B N 1
ATOM 1680 C CA . ASN B 1 73 ? 2.785 -17.469 -14.555 1 95.25 73 ASN B CA 1
ATOM 1681 C C . ASN B 1 73 ? 3.52 -18.656 -15.18 1 95.25 73 ASN B C 1
ATOM 1683 O O . ASN B 1 73 ? 3.676 -19.703 -14.539 1 95.25 73 ASN B O 1
ATOM 1687 N N . ASP B 1 74 ? 3.961 -18.531 -16.344 1 94.12 74 ASP B N 1
ATOM 1688 C CA . ASP B 1 74 ? 4.684 -19.594 -17.047 1 94.12 74 ASP B CA 1
ATOM 1689 C C . ASP B 1 74 ? 6.172 -19.266 -17.141 1 94.12 74 ASP B C 1
ATOM 1691 O O . ASP B 1 74 ? 6.891 -19.859 -17.953 1 94.12 74 ASP B O 1
ATOM 1695 N N . GLY B 1 75 ? 6.543 -18.266 -16.375 1 94.25 75 GLY B N 1
ATOM 1696 C CA . GLY B 1 75 ? 7.945 -17.891 -16.266 1 94.25 75 GLY B CA 1
ATOM 1697 C C . GLY B 1 75 ? 8.57 -18.281 -14.945 1 94.25 75 GLY B C 1
ATOM 1698 O O . GLY B 1 75 ? 8.133 -19.25 -14.305 1 94.25 75 GLY B O 1
ATOM 1699 N N . ASP B 1 76 ? 9.75 -17.609 -14.586 1 93.19 76 ASP B N 1
ATOM 1700 C CA . ASP B 1 76 ? 10.57 -18.031 -13.453 1 93.19 76 ASP B CA 1
ATOM 1701 C C . ASP B 1 76 ? 10.172 -17.266 -12.188 1 93.19 76 ASP B C 1
ATOM 1703 O O . ASP B 1 76 ? 10.32 -17.781 -11.078 1 93.19 76 ASP B O 1
ATOM 1707 N N . ASP B 1 77 ? 9.789 -16.062 -12.422 1 94.5 77 ASP B N 1
ATOM 1708 C CA . ASP B 1 77 ? 9.445 -15.164 -11.32 1 94.5 77 ASP B CA 1
ATOM 1709 C C . ASP B 1 77 ? 8.516 -14.047 -11.797 1 94.5 77 ASP B C 1
ATOM 1711 O O . ASP B 1 77 ? 8.18 -13.969 -12.977 1 94.5 77 ASP B O 1
ATOM 1715 N N . GLN B 1 78 ? 8.039 -13.32 -10.859 1 96.88 78 GLN B N 1
ATOM 1716 C CA . GLN B 1 78 ? 7.199 -12.18 -11.188 1 96.88 78 GLN B CA 1
ATOM 1717 C C . GLN B 1 78 ? 7.438 -11.023 -10.227 1 96.88 78 GLN B C 1
ATOM 1719 O O . GLN B 1 78 ? 7.887 -11.227 -9.094 1 96.88 78 GLN B O 1
ATOM 1724 N N . VAL B 1 79 ? 7.199 -9.766 -10.719 1 97.38 79 VAL B N 1
ATOM 1725 C CA . VAL B 1 79 ? 7.32 -8.57 -9.883 1 97.38 79 VAL B CA 1
ATOM 1726 C C . VAL B 1 79 ? 6.191 -7.598 -10.211 1 97.38 79 VAL B C 1
ATOM 1728 O O . VAL B 1 79 ? 5.723 -7.539 -11.352 1 97.38 79 VAL B O 1
ATOM 1731 N N . THR B 1 80 ? 5.727 -6.922 -9.188 1 98.56 80 THR B N 1
ATOM 1732 C CA . THR B 1 80 ? 4.793 -5.824 -9.422 1 98.56 80 THR B CA 1
ATOM 1733 C C . THR B 1 80 ? 5.5 -4.648 -10.094 1 98.56 80 THR B C 1
ATOM 1735 O O . THR B 1 80 ? 6.527 -4.172 -9.602 1 98.56 80 THR B O 1
ATOM 1738 N N . GLN B 1 81 ? 4.977 -4.23 -11.18 1 98.81 81 GLN B N 1
ATOM 1739 C CA . GLN B 1 81 ? 5.539 -3.072 -11.867 1 98.81 81 GLN B CA 1
ATOM 1740 C C . GLN B 1 81 ? 4.855 -1.782 -11.422 1 98.81 81 GLN B C 1
ATOM 1742 O O . GLN B 1 81 ? 5.516 -0.767 -11.203 1 98.81 81 GLN B O 1
ATOM 1747 N N . GLU B 1 82 ? 3.582 -1.849 -11.398 1 98.94 82 GLU B N 1
ATOM 1748 C CA . GLU B 1 82 ? 2.814 -0.702 -10.922 1 98.94 82 GLU B CA 1
ATOM 1749 C C . GLU B 1 82 ? 1.45 -1.133 -10.391 1 98.94 82 GLU B C 1
ATOM 1751 O O . GLU B 1 82 ? 0.926 -2.176 -10.781 1 98.94 82 GLU B O 1
ATOM 1756 N N . LEU B 1 83 ? 0.929 -0.363 -9.508 1 98.94 83 LEU B N 1
ATOM 1757 C CA . LEU B 1 83 ? -0.397 -0.549 -8.93 1 98.94 83 LEU B CA 1
ATOM 1758 C C . LEU B 1 83 ? -1.038 0.794 -8.602 1 98.94 83 LEU B C 1
ATOM 1760 O O . LEU B 1 83 ? -0.429 1.63 -7.926 1 98.94 83 LEU B O 1
ATOM 1764 N N . LYS B 1 84 ? -2.209 0.979 -9.141 1 98.94 84 LYS B N 1
ATOM 1765 C CA . LYS B 1 84 ? -3.033 2.133 -8.797 1 98.94 84 LYS B CA 1
ATOM 1766 C C . LYS B 1 84 ? -4.266 1.709 -8 1 98.94 84 LYS B C 1
ATOM 1768 O O . LYS B 1 84 ? -4.965 0.767 -8.383 1 98.94 84 LYS B O 1
ATOM 1773 N N . VAL B 1 85 ? -4.473 2.406 -6.922 1 98.94 85 VAL B N 1
ATOM 1774 C CA . VAL B 1 85 ? -5.625 2.105 -6.078 1 98.94 85 VAL B CA 1
ATOM 1775 C C . VAL B 1 85 ? -6.477 3.359 -5.902 1 98.94 85 VAL B C 1
ATOM 1777 O O . VAL B 1 85 ? -5.953 4.441 -5.629 1 98.94 85 VAL B O 1
ATOM 1780 N N . ASN B 1 86 ? -7.719 3.211 -6.121 1 98.94 86 ASN B N 1
ATOM 1781 C CA . ASN B 1 86 ? -8.727 4.203 -5.758 1 98.94 86 ASN B CA 1
ATOM 1782 C C . ASN B 1 86 ? -9.469 3.807 -4.488 1 98.94 86 ASN B C 1
ATOM 1784 O O . ASN B 1 86 ? -10.047 2.721 -4.41 1 98.94 86 ASN B O 1
ATOM 1788 N N . PHE B 1 87 ? -9.359 4.699 -3.555 1 98.88 87 PHE B N 1
ATOM 1789 C CA . PHE B 1 87 ? -10.062 4.48 -2.295 1 98.88 87 PHE B CA 1
ATOM 1790 C C . PHE B 1 87 ? -11.469 5.062 -2.355 1 98.88 87 PHE B C 1
ATOM 1792 O O . PHE B 1 87 ? -11.641 6.266 -2.543 1 98.88 87 PHE B O 1
ATOM 1799 N N . LEU B 1 88 ? -12.477 4.203 -2.102 1 98.75 88 LEU B N 1
ATOM 1800 C CA . LEU B 1 88 ? -13.844 4.605 -2.398 1 98.75 88 LEU B CA 1
ATOM 1801 C C . LEU B 1 88 ? -14.633 4.84 -1.114 1 98.75 88 LEU B C 1
ATOM 1803 O O . LEU B 1 88 ? -15.43 5.777 -1.033 1 98.75 88 LEU B O 1
ATOM 1807 N N . GLU B 1 89 ? -14.438 3.934 -0.149 1 98 89 GLU B N 1
ATOM 1808 C CA . GLU B 1 89 ? -15.164 4.004 1.119 1 98 89 GLU B CA 1
ATOM 1809 C C . GLU B 1 89 ? -14.281 3.541 2.279 1 98 89 GLU B C 1
ATOM 1811 O O . GLU B 1 89 ? -13.445 2.652 2.115 1 98 89 GLU B O 1
ATOM 1816 N N . PRO B 1 90 ? -14.516 4.195 3.432 1 97.44 90 PRO B N 1
ATOM 1817 C CA . PRO B 1 90 ? -13.844 3.639 4.605 1 97.44 90 PRO B CA 1
ATOM 1818 C C . PRO B 1 90 ? -14.258 2.199 4.898 1 97.44 90 PRO B C 1
ATOM 1820 O O . PRO B 1 90 ? -15.422 1.838 4.695 1 97.44 90 PRO B O 1
ATOM 1823 N N . MET B 1 91 ? -13.297 1.41 5.348 1 97.62 91 MET B N 1
ATOM 1824 C CA . MET B 1 91 ? -13.562 -0.001 5.609 1 97.62 91 MET B CA 1
ATOM 1825 C C . MET B 1 91 ? -13.273 -0.351 7.062 1 97.62 91 MET B C 1
ATOM 1827 O O . MET B 1 91 ? -12.141 -0.178 7.531 1 97.62 91 MET B O 1
ATOM 1831 N N . TYR B 1 92 ? -14.32 -0.846 7.773 1 96.94 92 TYR B N 1
ATOM 1832 C CA . TYR B 1 92 ? -14.117 -1.198 9.172 1 96.94 92 TYR B CA 1
ATOM 1833 C C . TYR B 1 92 ? -14.922 -2.436 9.547 1 96.94 92 TYR B C 1
ATOM 1835 O O . TYR B 1 92 ? -14.883 -2.889 10.695 1 96.94 92 TYR B O 1
ATOM 1843 N N . LYS B 1 93 ? -15.617 -3.012 8.609 1 97.5 93 LYS B N 1
ATOM 1844 C CA . LYS B 1 93 ? -16.391 -4.234 8.836 1 97.5 93 LYS B CA 1
ATOM 1845 C C . LYS B 1 93 ? -15.695 -5.441 8.203 1 97.5 93 LYS B C 1
ATOM 1847 O O . LYS B 1 93 ? -15.922 -5.746 7.031 1 97.5 93 LYS B O 1
ATOM 1852 N N . GLY B 1 94 ? -14.961 -6.164 8.953 1 97.31 94 GLY B N 1
ATOM 1853 C CA . GLY B 1 94 ? -14.297 -7.367 8.484 1 97.31 94 GLY B CA 1
ATOM 1854 C C . GLY B 1 94 ? -15.172 -8.602 8.562 1 97.31 94 GLY B C 1
ATOM 1855 O O . GLY B 1 94 ? -16.266 -8.555 9.117 1 97.31 94 GLY B O 1
ATOM 1856 N N . PRO B 1 95 ? -14.797 -9.68 8.039 1 98.75 95 PRO B N 1
ATOM 1857 C CA . PRO B 1 95 ? -13.57 -9.805 7.254 1 98.75 95 PRO B CA 1
ATOM 1858 C C . PRO B 1 95 ? -13.664 -9.109 5.898 1 98.75 95 PRO B C 1
ATOM 1860 O O . PRO B 1 95 ? -14.766 -8.781 5.441 1 98.75 95 PRO B O 1
ATOM 1863 N N . PHE B 1 96 ? -12.5 -8.805 5.32 1 98.94 96 PHE B N 1
ATOM 1864 C CA . PHE B 1 96 ? -12.398 -8.141 4.027 1 98.94 96 PHE B CA 1
ATOM 1865 C C . PHE B 1 96 ? -12.039 -9.141 2.934 1 98.94 96 PHE B C 1
ATOM 1867 O O . PHE B 1 96 ? -11.219 -10.031 3.145 1 98.94 96 PHE B O 1
ATOM 1874 N N . SER B 1 97 ? -12.68 -9.008 1.789 1 98.94 97 SER B N 1
ATOM 1875 C CA . SER B 1 97 ? -12.445 -9.891 0.655 1 98.94 97 SER B CA 1
ATOM 1876 C C . SER B 1 97 ? -11.852 -9.133 -0.529 1 98.94 97 SER B C 1
ATOM 1878 O O . SER B 1 97 ? -12.453 -8.18 -1.024 1 98.94 97 SER B O 1
ATOM 1880 N N . CYS B 1 98 ? -10.734 -9.578 -0.906 1 98.94 98 CYS B N 1
ATOM 1881 C CA . CYS B 1 98 ? -10.07 -8.992 -2.062 1 98.94 98 CYS B CA 1
ATOM 1882 C C . CYS B 1 98 ? -10.07 -9.953 -3.242 1 98.94 98 CYS B C 1
ATOM 1884 O O . CYS B 1 98 ? -9.672 -11.109 -3.107 1 98.94 98 CYS B O 1
ATOM 1886 N N . ARG B 1 99 ? -10.508 -9.453 -4.371 1 98.94 99 ARG B N 1
ATOM 1887 C CA . ARG B 1 99 ? -10.57 -10.266 -5.582 1 98.94 99 ARG B CA 1
ATOM 1888 C C . ARG B 1 99 ? -9.734 -9.641 -6.699 1 98.94 99 ARG B C 1
ATOM 1890 O O . ARG B 1 99 ? -9.789 -8.43 -6.918 1 98.94 99 ARG B O 1
ATOM 1897 N N . ALA B 1 100 ? -9.016 -10.469 -7.332 1 98.94 100 ALA B N 1
ATOM 1898 C CA . ALA B 1 100 ? -8.211 -10.047 -8.477 1 98.94 100 ALA B CA 1
ATOM 1899 C C . ALA B 1 100 ? -8.5 -10.906 -9.703 1 98.94 100 ALA B C 1
ATOM 1901 O O . ALA B 1 100 ? -8.727 -12.117 -9.578 1 98.94 100 ALA B O 1
ATOM 1902 N N . SER B 1 101 ? -8.516 -10.234 -10.836 1 98.88 101 SER B N 1
ATOM 1903 C CA . SER B 1 101 ? -8.703 -10.93 -12.102 1 98.88 101 SER B CA 1
ATOM 1904 C C . SER B 1 101 ? -7.793 -10.359 -13.188 1 98.88 101 SER B C 1
ATOM 1906 O O . SER B 1 101 ? -7.66 -9.141 -13.312 1 98.88 101 SER B O 1
ATOM 1908 N N . ILE B 1 102 ? -7.289 -11.219 -13.906 1 98.81 102 ILE B N 1
ATOM 1909 C CA . ILE B 1 102 ? -6.414 -10.797 -15 1 98.81 102 ILE B CA 1
ATOM 1910 C C . ILE B 1 102 ? -7.258 -10.281 -16.156 1 98.81 102 ILE B C 1
ATOM 1912 O O . ILE B 1 102 ? -8.164 -10.969 -16.625 1 98.81 102 ILE B O 1
ATOM 1916 N N . LEU B 1 103 ? -6.906 -9.133 -16.609 1 98.81 103 LEU B N 1
ATOM 1917 C CA . LEU B 1 103 ? -7.566 -8.547 -17.766 1 98.81 103 LEU B CA 1
ATOM 1918 C C . LEU B 1 103 ? -6.855 -8.945 -19.062 1 98.81 103 LEU B C 1
ATOM 1920 O O . LEU B 1 103 ? -7.5 -9.164 -20.078 1 98.81 103 LEU B O 1
ATOM 1924 N N . ARG B 1 104 ? -5.559 -9.039 -18.938 1 98.62 104 ARG B N 1
ATOM 1925 C CA . ARG B 1 104 ? -4.734 -9.359 -20.094 1 98.62 104 ARG B CA 1
ATOM 1926 C C . ARG B 1 104 ? -3.395 -9.945 -19.672 1 98.62 104 ARG B C 1
ATOM 1928 O O . ARG B 1 104 ? -2.707 -9.391 -18.812 1 98.62 104 ARG B O 1
ATOM 1935 N N . LYS B 1 105 ? -3.143 -10.961 -20.281 1 98.31 105 LYS B N 1
ATOM 1936 C CA . LYS B 1 105 ? -1.829 -11.578 -20.109 1 98.31 105 LYS B CA 1
ATOM 1937 C C . LYS B 1 105 ? -0.971 -11.414 -21.359 1 98.31 105 LYS B C 1
ATOM 1939 O O . LYS B 1 105 ? -1.24 -12.039 -22.391 1 98.31 105 LYS B O 1
ATOM 1944 N N . GLY B 1 106 ? -0.002 -10.602 -21.234 1 97.81 106 GLY B N 1
ATOM 1945 C CA . GLY B 1 106 ? 1.023 -10.562 -22.266 1 97.81 106 GLY B CA 1
ATOM 1946 C C . GLY B 1 106 ? 2.178 -11.508 -22 1 97.81 106 GLY B C 1
ATOM 1947 O O . GLY B 1 106 ? 2.109 -12.336 -21.078 1 97.81 106 GLY B O 1
ATOM 1948 N N . TYR B 1 107 ? 3.189 -11.383 -22.906 1 97 107 TYR B N 1
ATOM 1949 C CA . TYR B 1 107 ? 4.375 -12.211 -22.719 1 97 107 TYR B CA 1
ATOM 1950 C C . TYR B 1 107 ? 5.117 -11.812 -21.438 1 97 107 TYR B C 1
ATOM 1952 O O . TYR B 1 107 ? 5.531 -12.672 -20.672 1 97 107 TYR B O 1
ATOM 1960 N N . THR B 1 108 ? 5.242 -10.57 -21.234 1 97.44 108 THR B N 1
ATOM 1961 C CA . THR B 1 108 ? 5.938 -10.047 -20.062 1 97.44 108 THR B CA 1
ATOM 1962 C C . THR B 1 108 ? 4.961 -9.367 -19.109 1 97.44 108 THR B C 1
ATOM 1964 O O . THR B 1 108 ? 4.938 -9.672 -17.922 1 97.44 108 THR B O 1
ATOM 1967 N N . ALA B 1 109 ? 4.082 -8.531 -19.719 1 98.69 109 ALA B N 1
ATOM 1968 C CA . ALA B 1 109 ? 3.217 -7.691 -18.891 1 98.69 109 ALA B CA 1
ATOM 1969 C C . ALA B 1 109 ? 1.85 -8.336 -18.688 1 98.69 109 ALA B C 1
ATOM 1971 O O . ALA B 1 109 ? 1.208 -8.758 -19.656 1 98.69 109 ALA B O 1
ATOM 1972 N N . VAL B 1 110 ? 1.427 -8.375 -17.438 1 98.88 110 VAL B N 1
ATOM 1973 C CA . VAL B 1 110 ? 0.107 -8.875 -17.078 1 98.88 110 VAL B CA 1
ATOM 1974 C C . VAL B 1 110 ? -0.696 -7.773 -16.391 1 98.88 110 VAL B C 1
ATOM 1976 O O . VAL B 1 110 ? -0.242 -7.188 -15.406 1 98.88 110 VAL B O 1
ATOM 1979 N N . ILE B 1 111 ? -1.922 -7.508 -16.906 1 98.94 111 ILE B N 1
ATOM 1980 C CA . ILE B 1 111 ? -2.779 -6.469 -16.344 1 98.94 111 ILE B CA 1
ATOM 1981 C C . ILE B 1 111 ? -3.838 -7.102 -15.438 1 98.94 111 ILE B C 1
ATOM 1983 O O . ILE B 1 111 ? -4.531 -8.039 -15.852 1 98.94 111 ILE B O 1
ATOM 1987 N N . VAL B 1 112 ? -3.947 -6.582 -14.25 1 98.94 112 VAL B N 1
ATOM 1988 C CA . VAL B 1 112 ? -4.801 -7.211 -13.242 1 98.94 112 VAL B CA 1
ATOM 1989 C C . VAL B 1 112 ? -5.785 -6.188 -12.688 1 98.94 112 VAL B C 1
ATOM 1991 O O . VAL B 1 112 ? -5.387 -5.086 -12.289 1 98.94 112 VAL B O 1
ATOM 1994 N N . ASP B 1 113 ? -7.059 -6.57 -12.695 1 98.94 113 ASP B N 1
ATOM 1995 C CA . ASP B 1 113 ? -8.125 -5.824 -12.031 1 98.94 113 ASP B CA 1
ATOM 1996 C C . ASP B 1 113 ? -8.344 -6.332 -10.609 1 98.94 113 ASP B C 1
ATOM 1998 O O . ASP B 1 113 ? -8.352 -7.539 -10.367 1 98.94 113 ASP B O 1
ATOM 2002 N N . ILE B 1 114 ? -8.477 -5.402 -9.625 1 98.94 114 ILE B N 1
ATOM 2003 C CA . ILE B 1 114 ? -8.531 -5.824 -8.227 1 98.94 114 ILE B CA 1
ATOM 2004 C C . ILE B 1 114 ? -9.617 -5.035 -7.496 1 98.94 114 ILE B C 1
ATOM 2006 O O . ILE B 1 114 ? -9.727 -3.818 -7.656 1 98.94 114 ILE B O 1
ATOM 2010 N N . GLU B 1 115 ? -10.359 -5.75 -6.652 1 99 115 GLU B N 1
ATOM 2011 C CA . GLU B 1 115 ? -11.391 -5.137 -5.828 1 99 115 GLU B CA 1
ATOM 2012 C C . GLU B 1 115 ? -11.297 -5.605 -4.379 1 99 115 GLU B C 1
ATOM 2014 O O . GLU B 1 115 ? -11 -6.773 -4.117 1 99 115 GLU B O 1
ATOM 2019 N N . LEU B 1 116 ? -11.523 -4.664 -3.477 1 99 116 LEU B N 1
ATOM 2020 C CA . LEU B 1 116 ? -11.602 -4.992 -2.057 1 99 116 LEU B CA 1
ATOM 2021 C C . LEU B 1 116 ? -12.969 -4.633 -1.49 1 99 116 LEU B C 1
ATOM 2023 O O . LEU B 1 116 ? -13.422 -3.494 -1.628 1 99 116 LEU B O 1
ATOM 2027 N N . ARG B 1 117 ? -13.57 -5.645 -0.854 1 98.94 117 ARG B N 1
ATOM 2028 C CA . ARG B 1 117 ? -14.906 -5.469 -0.284 1 98.94 117 ARG B CA 1
ATOM 2029 C C . ARG B 1 117 ? -14.914 -5.824 1.2 1 98.94 117 ARG B C 1
ATOM 2031 O O . ARG B 1 117 ? -14.109 -6.633 1.656 1 98.94 117 ARG B O 1
ATOM 2038 N N . ASP B 1 118 ? -15.867 -5.168 1.905 1 98.56 118 ASP B N 1
ATOM 2039 C CA . ASP B 1 118 ? -15.992 -5.488 3.324 1 98.56 118 ASP B CA 1
ATOM 2040 C C . ASP B 1 118 ? -17 -6.609 3.543 1 98.56 118 ASP B C 1
ATOM 2042 O O . ASP B 1 118 ? -17.422 -7.27 2.59 1 98.56 118 ASP B O 1
ATOM 2046 N N . ALA B 1 119 ? -17.312 -6.906 4.758 1 98.44 119 ALA B N 1
ATOM 2047 C CA . ALA B 1 119 ? -18.156 -8.055 5.109 1 98.44 119 ALA B CA 1
ATOM 2048 C C . ALA B 1 119 ? -19.562 -7.891 4.574 1 98.44 119 ALA B C 1
ATOM 2050 O O . ALA B 1 119 ? -20.281 -8.883 4.371 1 98.44 119 ALA B O 1
ATOM 2051 N N . ASP B 1 120 ? -19.984 -6.672 4.312 1 98.12 120 ASP B N 1
ATOM 2052 C CA . ASP B 1 120 ? -21.328 -6.398 3.812 1 98.12 120 ASP B CA 1
ATOM 2053 C C . ASP B 1 120 ? -21.359 -6.352 2.285 1 98.12 120 ASP B C 1
ATOM 2055 O O . ASP B 1 120 ? -22.391 -6.062 1.681 1 98.12 120 ASP B O 1
ATOM 2059 N N . GLY B 1 121 ? -20.281 -6.551 1.716 1 98.38 121 GLY B N 1
ATOM 2060 C CA . GLY B 1 121 ? -20.203 -6.559 0.264 1 98.38 121 GLY B CA 1
ATOM 2061 C C . GLY B 1 121 ? -19.969 -5.18 -0.327 1 98.38 121 GLY B C 1
ATOM 2062 O O . GLY B 1 121 ? -19.953 -5.016 -1.549 1 98.38 121 GLY B O 1
ATOM 2063 N N . LYS B 1 122 ? -19.734 -4.223 0.531 1 98.44 122 LYS B N 1
ATOM 2064 C CA . LYS B 1 122 ? -19.469 -2.865 0.063 1 98.44 122 LYS B CA 1
ATOM 2065 C C . LYS B 1 122 ? -18.094 -2.752 -0.565 1 98.44 122 LYS B C 1
ATOM 2067 O O . LYS B 1 122 ? -17.094 -3.221 0.007 1 98.44 122 LYS B O 1
ATOM 2072 N N . LEU B 1 123 ? -18.047 -2.113 -1.778 1 98.88 123 LEU B N 1
ATOM 2073 C CA . LEU B 1 123 ? -16.781 -1.886 -2.461 1 98.88 123 LEU B CA 1
ATOM 2074 C C . LEU B 1 123 ? -16.016 -0.749 -1.804 1 98.88 123 LEU B C 1
ATOM 2076 O O . LEU B 1 123 ? -16.422 0.41 -1.866 1 98.88 123 LEU B O 1
ATOM 2080 N N . GLY B 1 124 ? -14.859 -1.097 -1.234 1 98.88 124 GLY B N 1
ATOM 2081 C CA . GLY B 1 124 ? -14.102 -0.094 -0.509 1 98.88 124 GLY B CA 1
ATOM 2082 C C . GLY B 1 124 ? -12.938 0.464 -1.307 1 98.88 124 GLY B C 1
ATOM 2083 O O . GLY B 1 124 ? -12.477 1.58 -1.053 1 98.88 124 GLY B O 1
ATOM 2084 N N . ALA B 1 125 ? -12.406 -0.341 -2.244 1 98.94 125 ALA B N 1
ATOM 2085 C CA . ALA B 1 125 ? -11.289 0.103 -3.066 1 98.94 125 ALA B CA 1
ATOM 2086 C C . ALA B 1 125 ? -11.25 -0.647 -4.395 1 98.94 125 ALA B C 1
ATOM 2088 O O . ALA B 1 125 ? -11.672 -1.805 -4.473 1 98.94 125 ALA B O 1
ATOM 2089 N N . LYS B 1 126 ? -10.75 0.04 -5.418 1 98.94 126 LYS B N 1
ATOM 2090 C CA . LYS B 1 126 ? -10.555 -0.478 -6.77 1 98.94 126 LYS B CA 1
ATOM 2091 C C . LYS B 1 126 ? -9.125 -0.234 -7.25 1 98.94 126 LYS B C 1
ATOM 2093 O O . LYS B 1 126 ? -8.57 0.847 -7.043 1 98.94 126 LYS B O 1
ATOM 2098 N N . GLY B 1 127 ? -8.539 -1.278 -7.789 1 98.94 127 GLY B N 1
ATOM 2099 C CA . GLY B 1 127 ? -7.16 -1.146 -8.242 1 98.94 127 GLY B CA 1
ATOM 2100 C C . GLY B 1 127 ? -6.93 -1.728 -9.625 1 98.94 127 GLY B C 1
ATOM 2101 O O . GLY B 1 127 ? -7.688 -2.59 -10.078 1 98.94 127 GLY B O 1
ATOM 2102 N N . LEU B 1 128 ? -5.98 -1.196 -10.273 1 98.94 128 LEU B N 1
ATOM 2103 C CA . LEU B 1 128 ? -5.426 -1.7 -11.523 1 98.94 128 LEU B CA 1
ATOM 2104 C C . LEU B 1 128 ? -3.904 -1.794 -11.445 1 98.94 128 LEU B C 1
ATOM 2106 O O . LEU B 1 128 ? -3.238 -0.836 -11.047 1 98.94 128 LEU B O 1
ATOM 2110 N N . GLY B 1 129 ? -3.42 -2.936 -11.75 1 98.94 129 GLY B N 1
ATOM 2111 C CA . GLY B 1 129 ? -1.981 -3.121 -11.641 1 98.94 129 GLY B CA 1
ATOM 2112 C C . GLY B 1 129 ? -1.382 -3.859 -12.82 1 98.94 129 GLY B C 1
ATOM 2113 O O . GLY B 1 129 ? -2.107 -4.453 -13.625 1 98.94 129 GLY B O 1
ATOM 2114 N N . THR B 1 130 ? -0.094 -3.74 -12.898 1 98.94 130 THR B N 1
ATOM 2115 C CA . THR B 1 130 ? 0.697 -4.457 -13.891 1 98.94 130 THR B CA 1
ATOM 2116 C C . THR B 1 130 ? 1.813 -5.254 -13.227 1 98.94 130 THR B C 1
ATOM 2118 O O . THR B 1 130 ? 2.545 -4.723 -12.383 1 98.94 130 THR B O 1
ATOM 2121 N N . TRP B 1 131 ? 1.868 -6.473 -13.531 1 98.75 131 TRP B N 1
ATOM 2122 C CA . TRP B 1 131 ? 2.963 -7.344 -13.117 1 98.75 131 TRP B CA 1
ATOM 2123 C C . TRP B 1 131 ? 3.801 -7.77 -14.32 1 98.75 131 TRP B C 1
ATOM 2125 O O . TRP B 1 131 ? 3.27 -7.977 -15.414 1 98.75 131 TRP B O 1
ATOM 2135 N N . TYR B 1 132 ? 5.098 -7.918 -14.086 1 98.38 132 TYR B N 1
ATOM 2136 C CA . TYR B 1 132 ? 5.992 -8.469 -15.094 1 98.38 132 TYR B CA 1
ATOM 2137 C C . TYR B 1 132 ? 6.348 -9.914 -14.773 1 98.38 132 TYR B C 1
ATOM 2139 O O . TYR B 1 132 ? 6.707 -10.242 -13.641 1 98.38 132 TYR B O 1
ATOM 2147 N N . ILE B 1 133 ? 6.227 -10.742 -15.727 1 97.44 133 ILE B N 1
ATOM 2148 C CA . ILE B 1 133 ? 6.754 -12.094 -15.648 1 97.44 133 ILE B CA 1
ATOM 2149 C C . ILE B 1 133 ? 8.234 -12.094 -16.016 1 97.44 133 ILE B C 1
ATOM 2151 O O . ILE B 1 133 ? 8.617 -11.602 -17.078 1 97.44 133 ILE B O 1
ATOM 2155 N N . ILE B 1 134 ? 9.047 -12.562 -15.125 1 95.88 134 ILE B N 1
ATOM 2156 C CA . ILE B 1 134 ? 10.484 -12.641 -15.367 1 95.88 134 ILE B CA 1
ATOM 2157 C C . ILE B 1 134 ? 10.828 -13.992 -15.984 1 95.88 134 ILE B C 1
ATOM 2159 O O . ILE B 1 134 ? 10.438 -15.039 -15.469 1 95.88 134 ILE B O 1
ATOM 2163 N N . ARG B 1 135 ? 11.508 -13.906 -17.156 1 93.19 135 ARG B N 1
ATOM 2164 C CA . ARG B 1 135 ? 11.883 -15.109 -17.891 1 93.19 135 ARG B CA 1
ATOM 2165 C C . ARG B 1 135 ? 13.391 -15.18 -18.094 1 93.19 135 ARG B C 1
ATOM 2167 O O . ARG B 1 135 ? 14.008 -14.203 -18.531 1 93.19 135 ARG B O 1
ATOM 2174 N N . GLY B 1 136 ? 14.008 -16.344 -18.078 1 79.06 136 GLY B N 1
ATOM 2175 C CA . GLY B 1 136 ? 15.383 -16.641 -18.422 1 79.06 136 GLY B CA 1
ATOM 2176 C C . GLY B 1 136 ? 16.391 -15.984 -17.484 1 79.06 136 GLY B C 1
ATOM 2177 O O . GLY B 1 136 ? 17.594 -16 -17.75 1 79.06 136 GLY B O 1
ATOM 2178 N N . ARG B 1 137 ? 16.141 -15.039 -16.672 1 57.88 137 ARG B N 1
ATOM 2179 C CA . ARG B 1 137 ? 17.281 -14.406 -15.992 1 57.88 137 ARG B CA 1
ATOM 2180 C C . ARG B 1 137 ? 18.156 -15.445 -15.297 1 57.88 137 ARG B C 1
ATOM 2182 O O . ARG B 1 137 ? 17.641 -16.344 -14.625 1 57.88 137 ARG B O 1
ATOM 2189 N N . LYS B 1 138 ? 19.312 -15.805 -15.906 1 47.22 138 LYS B N 1
ATOM 2190 C CA . LYS B 1 138 ? 20.422 -16.422 -15.172 1 47.22 138 LYS B CA 1
ATOM 2191 C C . LYS B 1 138 ? 20.5 -15.883 -13.75 1 47.22 138 LYS B C 1
ATOM 2193 O O . LYS B 1 138 ? 20.641 -14.672 -13.547 1 47.22 138 LYS B O 1
ATOM 2198 N N . ILE B 1 139 ? 19.516 -16.234 -12.797 1 44.41 139 ILE B N 1
ATOM 2199 C CA . ILE B 1 139 ? 19.797 -15.836 -11.422 1 44.41 139 ILE B CA 1
ATOM 2200 C C . ILE B 1 139 ? 21.312 -15.844 -11.195 1 44.41 139 ILE B C 1
ATOM 2202 O O . ILE B 1 139 ? 21.969 -16.875 -11.367 1 44.41 139 ILE B O 1
ATOM 2206 N N . THR B 1 140 ? 21.891 -14.836 -11.664 1 38.75 140 THR B N 1
ATOM 2207 C CA . THR B 1 140 ? 23.312 -14.828 -11.352 1 38.75 140 THR B CA 1
ATOM 2208 C C . THR B 1 140 ? 23.547 -15.273 -9.906 1 38.75 140 THR B C 1
ATOM 2210 O O . THR B 1 140 ? 23.047 -14.648 -8.969 1 38.75 140 THR B O 1
ATOM 2213 N N . LYS B 1 141 ? 23.422 -16.5 -9.562 1 36.28 141 LYS B N 1
ATOM 2214 C CA . LYS B 1 141 ? 23.922 -16.969 -8.273 1 36.28 141 LYS B CA 1
ATOM 2215 C C . LYS B 1 141 ? 25.188 -16.203 -7.871 1 36.28 141 LYS B C 1
ATOM 2217 O O . LYS B 1 141 ? 26.125 -16.094 -8.648 1 36.28 141 LYS B O 1
ATOM 2222 N N . GLU B 1 142 ? 25.125 -15.047 -7.195 1 30.91 142 GLU B N 1
ATOM 2223 C CA . GLU B 1 142 ? 26.406 -14.672 -6.613 1 30.91 142 GLU B CA 1
ATOM 2224 C C . GLU B 1 142 ? 27.156 -15.898 -6.113 1 30.91 142 GLU B C 1
ATOM 2226 O O . GLU B 1 142 ? 26.625 -16.688 -5.336 1 30.91 142 GLU B O 1
ATOM 2231 N N . SER B 1 143 ? 27.984 -16.469 -6.906 1 29.83 143 SER B N 1
ATOM 2232 C CA . SER B 1 143 ? 29.031 -17.297 -6.309 1 29.83 143 SER B CA 1
ATOM 2233 C C . SER B 1 143 ? 29.562 -16.672 -5.027 1 29.83 143 SER B C 1
ATOM 2235 O O . SER B 1 143 ? 29.766 -15.453 -4.961 1 29.83 143 SER B O 1
#

pLDDT: mean 93.65, std 13.61, range [29.14, 99.0]

InterPro domains:
  IPR003736 Phenylacetic acid degradation-related domain [TIGR00369] (19-131)
  IPR006683 Thioesterase domain [PF0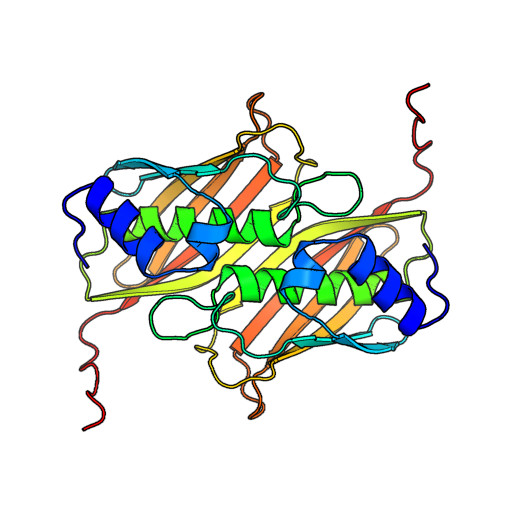3061] (49-124)
  IPR029069 HotDog domain superfamily [SSF54637] (6-137)
  IPR039298 Acyl-coenzyme A thioesterase 13 [PTHR21660] (8-134)

Secondary structure (DSSP, 8-state):
----SHHHHHHHHHHH-HHHHHHT-EEEEEETTEEEEEE---GGGB-TTSPBPHHHHHHHHHHHHHHHHHTT--SSEEEEEEEEEEE-S---SSSEEEEEEEEEE-SSEEEEEEEEE-TT--EEEEEEEEEEEE---------/----SHHHHHHHHHHH-HHHHHHT-EEEEEETTEEEEEE---GGGB-TTSPBPHHHHHHHHHHHHHHHHHTT--SSEEEEEEEEEEE-S---SSSEEEEEEEEEE-SSEEEEEEEEE-TT--EEEEEEEEEEEE-S-------

Solvent-accessible surface area (backbone atoms only — not comparable to full-atom values): 14472 Å² total; per-residue (Å²): 83,81,65,88,42,72,64,51,48,47,50,50,40,52,73,47,15,46,47,50,43,72,49,56,57,40,76,76,43,74,56,84,23,25,19,30,32,35,32,60,71,50,73,64,49,14,30,68,91,60,28,52,25,69,31,49,52,48,24,53,50,49,52,24,41,52,50,7,49,43,58,62,45,85,42,66,44,71,47,71,38,31,43,33,39,36,50,70,42,92,42,68,50,49,46,29,42,30,39,15,36,58,77,41,77,53,92,42,51,31,34,30,40,34,40,33,23,34,59,85,64,47,71,25,33,44,34,46,31,33,32,36,46,39,64,81,73,70,72,70,67,80,122,82,80,66,88,42,72,64,53,47,46,50,50,40,51,73,46,16,45,46,50,43,72,48,56,58,39,77,77,42,74,55,85,23,25,19,31,32,36,29,59,71,52,74,64,50,13,29,67,91,60,28,52,24,67,31,50,52,49,24,52,50,49,52,24,41,50,51,8,48,43,59,61,46,86,42,65,43,71,46,71,39,32,43,32,38,37,51,69,42,92,44,68,50,50,46,30,42,30,40,15,36,57,76,41,78,52,90,41,52,30,34,32,42,34,38,33,23,34,59,85,65,48,70,24,34,43,32,47,31,33,33,36,44,39,65,82,71,71,72,70,66,80,125

Radius of gyration: 18.5 Å; Cα contacts (8 Å, |Δi|>4): 706; chains: 2; bounding box: 55×51×42 Å

Nearest PDB structures (foldseek):
  3lz7-assembly1_A  TM=9.141E-01  e=4.756E-12  Haemophilus influenzae
  1sbk-assembly1_A  TM=9.130E-01  e=1.383E-11  Escherichia coli
  4qdb-assembly4_F  TM=8.969E-01  e=3.790E-11  Pseudomonas aeruginosa PAO1
  1q4s-assembly1_A  TM=9.398E-01  e=3.829E-10  Arthrobacter sp. SU
  3s4k-assembly1_A  TM=9.457E-01  e=6.530E-10  Mycobacterium tuberculosis

Sequence (286 aa):
MRFQSLHEIQSYLEEGDPVFRMLEAKIRGIKDGEAVVEVPYKFEITRRGGVLNGGMIMTIMDFTGGIAVASINDGDDQVTQELKVNFLEPMYKGPFSCRASILRKGYTAVIVDIELRDADGKLGAKGLGTWYIIRGRKITKESMRFQSLHEIQSYLEEGDPVFRMLEAKIRGIKDGEAVVEVPYKFEITRRGGVLNGGMIMTIMDFTGGIAVASINDGDDQVTQELKVNFLEPMYKGPFSCRASILRKGYTAVIVDIELRDADGKLGAKGLGTWYIIRGRKITKES

Organism: NCBI:txid1293036

Foldseek 3Di:
DQDPDQVRVVCVCCVPPVLCVVQVKHWPDEDQQKTKIKGWQDQVQPDPPQWGDPVVVVVRQVVRNLRSCSNNQPADDKDWPDKDKDFDATARADGKMKMKGWPDDDPFKTKIWMFIAHPVRDTGMTMITIMTRDHDPPPVPPD/DQDPDQVRVVCVCCVPPVLCVVQVKHWPDEDQLKTKIKGWQDQVQPDPPQWGDPVVVVVRQVVRNLRSCSNNQPADDKDWPDKDKDFDATARADGKMKMKGWPDDDPFKTKIWMFIAHPVRDTGMTMITIMTRDHDPPPVPPD